Protein AF-A0A161X2F7-F1 (afdb_monomer)

Mean predicted aligned error: 8.7 Å

Radius of gyration: 19.94 Å; Cα contacts (8 Å, |Δi|>4): 435; chains: 1; bounding box: 48×39×55 Å

Sequence (238 aa):
MDTGSRLTWVIGDSLRREFNYSSHRSSTSGYIKCHSDTCKKIMKTFCNSNDKCMHYTSYADGNHGLQTCIAYDRFVFENDVLDKVIMDIYYKGRGRLFHEDNFYGIFGLSPPYPSFVHRLGDLGAKKFTYYINGKVTDTFHPYARLILGDADIQNGLTTPLHIDGAQYHLDMECIILGEQCLAIDRKIFAKKAHGGGTGVIIDTGSIFTYVAKEAYDGDYIIGYDLENLRLSMTLYKF

Organism: Daucus carota subsp. sativus (NCBI:txid79200)

pLDDT: mean 79.3, std 15.28, range [25.53, 96.19]

Solvent-accessible surface area (backbone atoms only — not comparable to full-atom values): 14315 Å² total; per-residue (Å²): 95,18,29,55,34,44,48,21,31,35,34,26,68,44,105,84,52,96,84,40,48,52,62,91,80,39,93,67,39,49,70,39,44,34,89,36,73,70,37,70,58,40,79,67,53,48,68,50,98,82,48,35,17,27,37,63,48,68,51,94,91,68,51,53,74,46,58,22,43,35,28,28,26,64,47,76,57,95,92,47,76,44,74,64,43,52,30,31,35,34,50,87,60,104,54,89,70,75,99,52,89,93,69,56,62,44,52,16,52,3,62,42,70,76,10,44,43,34,57,37,39,78,74,67,30,86,46,65,48,75,42,87,57,80,57,93,84,53,89,76,42,93,72,46,44,77,43,83,22,90,71,94,67,81,89,69,86,46,55,72,76,42,81,52,83,41,37,41,31,44,66,54,66,42,48,29,52,86,92,42,66,49,94,56,67,51,73,69,41,42,63,51,98,74,61,86,95,52,34,39,72,60,41,65,63,48,94,65,91,85,72,58,64,77,57,45,71,68,62,71,57,66,92,60,74,71,91,56,66,40,84,42,57,66,63,59,88,127

Foldseek 3Di:
DKLLDFFWEFAADDPPDPPGDHQVVAPQKDFDFCPDPLLVQDPQWDADPVRFIWHWDDDPVGQGDFIWTWMFGWDDDPPDIQGRQIHTHGYDDPTDDDPDDPDTTDQYNFCDPPYPQVSLVVVVANDKDWDDDDDPPPPPDPRTDIGTHDDPDPPDFAFDWDHDDRWTAAQFDAKDDPNDGFPQDSVQQDDDPDDPPHHHTDIPVDPDDDGDPSCVVPCRPPPDDCVRIDGDGDTDDD

InterPro domains:
  IPR021109 Aspartic peptidase domain superfamily [G3DSA:2.40.70.10] (1-146)
  IPR021109 Aspartic peptidase domain superfamily [G3DSA:2.40.70.10] (147-218)
  IPR021109 Aspartic peptidase domain superfamily [SSF50630] (1-217)
  IPR032861 Xylanase inhibitor, N-terminal [PF14543] (1-135)
  IPR033121 Peptidase family A1 domain [PS51767] (1-238)
  IPR034164 Pepsin-like domain [cd05471] (1-217)
  IPR051708 Plant Aspartic Proteinase A1 [PTHR47967] (1-217)

Structure (mmCIF, N/CA/C/O backbone):
data_AF-A0A161X2F7-F1
#
_entry.id   AF-A0A161X2F7-F1
#
loop_
_atom_site.group_PDB
_atom_site.id
_atom_site.type_symbol
_atom_site.label_atom_id
_atom_site.label_alt_id
_atom_site.label_comp_id
_atom_site.label_asym_id
_atom_site.label_entity_id
_atom_site.label_seq_id
_atom_site.pdbx_PDB_ins_code
_atom_site.Cartn_x
_atom_site.Cartn_y
_atom_site.Cartn_z
_atom_site.occupancy
_atom_site.B_iso_or_equiv
_atom_site.auth_seq_id
_atom_site.auth_comp_id
_atom_site.auth_asym_id
_atom_site.auth_atom_id
_atom_site.pdbx_PDB_model_num
ATOM 1 N N . MET A 1 1 ? 6.997 -1.332 6.256 1.00 87.81 1 MET A N 1
ATOM 2 C CA . MET A 1 1 ? 5.790 -1.821 5.553 1.00 87.81 1 MET A CA 1
ATOM 3 C C . MET A 1 1 ? 4.700 -0.801 5.791 1.00 87.81 1 MET A C 1
ATOM 5 O O . MET A 1 1 ? 4.590 -0.345 6.919 1.00 87.81 1 MET A O 1
ATOM 9 N N . ASP A 1 2 ? 3.939 -0.427 4.773 1.00 90.06 2 ASP A N 1
ATOM 10 C CA . ASP A 1 2 ? 2.994 0.687 4.866 1.00 90.06 2 ASP A CA 1
ATOM 11 C C . ASP A 1 2 ? 1.724 0.383 4.060 1.00 90.06 2 ASP A C 1
ATOM 13 O O . ASP A 1 2 ? 1.758 0.346 2.829 1.00 90.06 2 ASP A O 1
ATOM 17 N N . THR A 1 3 ? 0.606 0.134 4.744 1.00 92.44 3 THR A N 1
ATOM 18 C CA . THR A 1 3 ? -0.699 -0.100 4.106 1.00 92.44 3 THR A CA 1
ATOM 19 C C . THR A 1 3 ? -1.376 1.185 3.619 1.00 92.44 3 THR A C 1
ATOM 21 O O . THR A 1 3 ? -2.297 1.093 2.806 1.00 92.44 3 THR A O 1
ATOM 24 N N . GLY A 1 4 ? -0.913 2.364 4.047 1.00 89.31 4 GLY A N 1
ATOM 25 C CA . GLY A 1 4 ? -1.343 3.676 3.561 1.00 89.31 4 GLY A CA 1
ATOM 26 C C . GLY A 1 4 ? -0.592 4.168 2.315 1.00 89.31 4 GLY A C 1
ATOM 27 O O . GLY A 1 4 ? -1.091 5.040 1.596 1.00 89.31 4 GLY A O 1
ATOM 28 N N . SER A 1 5 ? 0.576 3.599 2.000 1.00 88.00 5 SER A N 1
ATOM 29 C CA . SER A 1 5 ? 1.369 3.991 0.828 1.00 88.00 5 SER A CA 1
ATOM 30 C C . SER A 1 5 ? 0.993 3.232 -0.444 1.00 88.00 5 SER A C 1
ATOM 32 O O . SER A 1 5 ? 1.007 1.998 -0.503 1.00 88.00 5 SER A O 1
ATOM 34 N N . ARG A 1 6 ? 0.685 3.997 -1.504 1.00 86.81 6 ARG A N 1
ATOM 35 C CA . ARG A 1 6 ? 0.249 3.482 -2.814 1.00 86.81 6 ARG A CA 1
ATOM 36 C C . ARG A 1 6 ? 1.302 2.611 -3.494 1.00 86.81 6 ARG A C 1
ATOM 38 O O . ARG A 1 6 ? 0.984 1.539 -4.001 1.00 86.81 6 ARG A O 1
ATOM 45 N N . LEU A 1 7 ? 2.531 3.113 -3.558 1.00 88.19 7 LEU A N 1
ATOM 46 C CA . LEU A 1 7 ? 3.630 2.481 -4.273 1.00 88.19 7 LEU A CA 1
ATOM 47 C C . LEU A 1 7 ? 4.709 2.062 -3.288 1.00 88.19 7 LEU A C 1
ATOM 49 O O . LEU A 1 7 ? 5.138 2.848 -2.444 1.00 88.19 7 LEU A O 1
ATOM 53 N N . THR A 1 8 ? 5.200 0.838 -3.466 1.00 91.50 8 THR 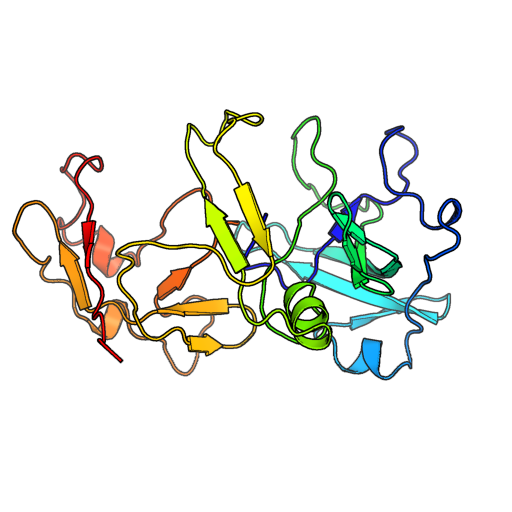A N 1
ATOM 54 C CA . THR A 1 8 ? 6.510 0.463 -2.942 1.00 91.50 8 THR A CA 1
ATOM 55 C C . THR A 1 8 ? 7.552 1.376 -3.562 1.00 91.50 8 THR A C 1
ATOM 57 O O . THR A 1 8 ? 7.534 1.606 -4.773 1.00 91.50 8 THR A O 1
ATOM 60 N N . TRP A 1 9 ? 8.465 1.886 -2.748 1.00 89.69 9 TRP A N 1
ATOM 61 C CA . TRP A 1 9 ? 9.557 2.710 -3.228 1.00 89.69 9 TRP A CA 1
ATOM 62 C C . TRP A 1 9 ? 10.864 2.359 -2.546 1.00 89.69 9 TRP A C 1
ATOM 64 O O . TRP A 1 9 ? 10.893 1.969 -1.382 1.00 89.69 9 TRP A O 1
ATOM 74 N N . VAL A 1 10 ? 11.950 2.527 -3.289 1.00 88.88 10 VAL A N 1
ATOM 75 C CA . VAL A 1 10 ? 13.316 2.252 -2.846 1.00 88.88 10 VAL A CA 1
ATOM 76 C C . VAL A 1 10 ? 14.188 3.480 -3.053 1.00 88.88 10 VAL A C 1
ATOM 78 O O . VAL A 1 10 ? 13.969 4.276 -3.970 1.00 88.88 10 VAL A O 1
ATOM 81 N N . ILE A 1 11 ? 15.198 3.647 -2.206 1.00 84.50 11 ILE A N 1
ATOM 82 C CA . ILE A 1 11 ? 16.225 4.665 -2.400 1.00 84.50 11 ILE A CA 1
ATOM 83 C C . ILE A 1 11 ? 17.142 4.189 -3.529 1.00 84.50 11 ILE A C 1
ATOM 85 O O . ILE A 1 11 ? 17.864 3.199 -3.394 1.00 84.50 11 ILE A O 1
ATOM 89 N N . GLY A 1 12 ? 17.108 4.916 -4.643 1.00 82.06 12 GLY A N 1
ATOM 90 C CA . GLY A 1 12 ? 17.994 4.702 -5.779 1.00 82.06 12 GLY A CA 1
ATOM 91 C C . GLY A 1 12 ? 19.420 5.170 -5.500 1.00 82.06 12 GLY A C 1
ATOM 92 O O . GLY A 1 12 ? 19.665 5.902 -4.534 1.00 82.06 12 GLY A O 1
ATOM 93 N N . ASP A 1 13 ? 20.363 4.766 -6.354 1.00 70.75 13 ASP A N 1
ATOM 94 C CA . ASP A 1 13 ? 21.772 5.171 -6.285 1.00 70.75 13 ASP A CA 1
ATOM 95 C C . ASP A 1 13 ? 21.935 6.652 -5.905 1.00 70.75 13 ASP A C 1
ATOM 97 O O . ASP A 1 13 ? 21.630 7.578 -6.659 1.00 70.75 13 ASP A O 1
ATOM 101 N N . SER A 1 14 ? 22.439 6.861 -4.691 1.00 59.16 14 SER A N 1
ATOM 102 C CA . SER A 1 14 ? 23.005 8.122 -4.243 1.00 59.16 14 SER A CA 1
ATOM 103 C C . SER A 1 14 ? 24.458 7.823 -3.911 1.00 59.16 14 SER A C 1
ATOM 105 O O . SER A 1 14 ? 24.743 6.774 -3.337 1.00 59.16 14 SER A O 1
ATOM 107 N N . LEU A 1 15 ? 25.375 8.729 -4.255 1.00 51.34 15 LEU A N 1
ATOM 108 C CA . LEU A 1 15 ? 26.838 8.558 -4.177 1.00 51.34 15 LEU A CA 1
ATOM 109 C C . LEU A 1 15 ? 27.407 8.212 -2.775 1.00 51.34 15 LEU A C 1
ATOM 111 O O . LEU A 1 15 ? 28.614 8.277 -2.579 1.00 51.34 15 LEU A O 1
ATOM 115 N N . ARG A 1 16 ? 26.570 7.934 -1.767 1.00 52.25 16 ARG A N 1
ATOM 116 C CA . ARG A 1 16 ? 26.949 7.859 -0.351 1.00 52.25 16 ARG A CA 1
ATOM 117 C C . ARG A 1 16 ? 26.529 6.581 0.385 1.00 52.25 16 ARG A C 1
ATOM 119 O O . ARG A 1 16 ? 26.829 6.494 1.571 1.00 52.25 16 ARG A O 1
ATOM 126 N N . ARG A 1 17 ? 25.833 5.620 -0.240 1.00 60.62 17 ARG A N 1
ATOM 127 C CA . ARG A 1 17 ? 25.441 4.354 0.418 1.00 60.62 17 ARG A CA 1
ATOM 128 C C . ARG A 1 17 ? 25.559 3.173 -0.549 1.00 60.62 17 ARG A C 1
ATOM 130 O O . ARG A 1 17 ? 24.889 3.153 -1.574 1.00 60.62 17 ARG A O 1
ATOM 137 N N . GLU A 1 18 ? 26.404 2.205 -0.199 1.00 61.19 18 GLU A N 1
ATOM 138 C CA . GLU A 1 18 ? 26.730 1.011 -1.002 1.00 61.19 18 GLU A CA 1
ATOM 139 C C . GLU A 1 18 ? 25.528 0.071 -1.224 1.00 61.19 18 GLU A C 1
ATOM 141 O O . GLU A 1 18 ? 25.490 -0.665 -2.204 1.00 61.19 18 GLU A O 1
ATOM 146 N N . PHE A 1 19 ? 24.512 0.154 -0.360 1.00 70.75 19 PHE A N 1
ATOM 147 C CA . PHE A 1 19 ? 23.325 -0.710 -0.366 1.00 70.75 19 PHE A CA 1
ATOM 148 C C . PHE A 1 19 ? 22.090 -0.101 -1.054 1.00 70.75 19 PHE A C 1
ATOM 150 O O . PHE A 1 19 ? 20.991 -0.641 -0.941 1.00 70.75 19 PHE A O 1
ATOM 157 N N . ASN A 1 20 ? 22.228 1.035 -1.745 1.00 79.88 20 ASN A N 1
ATOM 158 C CA . ASN A 1 20 ? 21.109 1.608 -2.493 1.00 79.88 20 ASN A CA 1
ATOM 159 C C . ASN A 1 20 ? 20.747 0.748 -3.714 1.00 79.88 20 ASN A C 1
ATOM 161 O O . ASN A 1 20 ? 21.594 0.083 -4.311 1.00 79.88 20 ASN A O 1
ATOM 165 N N . TYR A 1 21 ? 19.476 0.796 -4.113 1.00 86.25 21 TYR A N 1
ATOM 166 C CA . TYR A 1 21 ? 19.008 0.064 -5.282 1.00 86.25 21 TYR A CA 1
ATOM 167 C C . TYR A 1 21 ? 19.529 0.705 -6.578 1.00 86.25 21 TYR A C 1
ATOM 169 O O . TYR A 1 21 ? 19.309 1.891 -6.848 1.00 86.25 21 TYR A O 1
ATOM 177 N N . SER A 1 22 ? 20.162 -0.109 -7.425 1.00 86.06 22 SER A N 1
ATOM 178 C CA . SER A 1 22 ? 20.665 0.308 -8.733 1.00 86.06 22 SER A CA 1
ATOM 179 C C . SER A 1 22 ? 19.913 -0.400 -9.855 1.00 86.06 22 SER A C 1
ATOM 181 O O . SER A 1 22 ? 20.219 -1.541 -10.199 1.00 86.06 22 SER A O 1
ATOM 183 N N . SER A 1 23 ? 18.965 0.301 -10.483 1.00 86.06 23 SER A N 1
ATOM 184 C CA . SER A 1 23 ? 18.260 -0.218 -11.673 1.00 86.06 23 SER A CA 1
ATOM 185 C C . SER A 1 23 ? 19.223 -0.686 -12.776 1.00 86.06 23 SER A C 1
ATOM 187 O O . SER A 1 23 ? 19.027 -1.731 -13.379 1.00 86.06 23 SER A O 1
ATOM 189 N N . HIS A 1 24 ? 20.340 0.010 -12.993 1.00 85.69 24 HIS A N 1
ATOM 190 C CA . HIS A 1 24 ? 21.313 -0.357 -14.028 1.00 85.69 24 HIS A CA 1
ATOM 191 C C . HIS A 1 24 ? 21.994 -1.712 -13.796 1.00 85.69 24 HIS A C 1
ATOM 193 O O . HIS A 1 24 ? 22.534 -2.285 -14.739 1.00 85.69 24 HIS A O 1
ATOM 199 N N . ARG A 1 25 ? 21.978 -2.222 -12.559 1.00 89.12 25 ARG A N 1
ATOM 200 C CA . ARG A 1 25 ? 22.534 -3.534 -12.205 1.00 89.12 25 ARG A CA 1
ATOM 201 C C . ARG A 1 25 ? 21.515 -4.669 -12.311 1.00 89.12 25 ARG A C 1
ATOM 203 O O . ARG A 1 25 ? 21.904 -5.825 -12.187 1.00 89.12 25 ARG A O 1
ATOM 210 N N . SER A 1 26 ? 20.242 -4.358 -12.546 1.00 92.06 26 SER A N 1
ATOM 211 C CA . SER A 1 26 ? 19.176 -5.345 -12.691 1.00 92.06 26 SER A CA 1
ATOM 212 C C . SER A 1 26 ? 18.774 -5.497 -14.156 1.00 92.06 26 SER A C 1
ATOM 214 O O . SER A 1 26 ? 18.296 -4.554 -14.789 1.00 92.06 26 SER A O 1
ATOM 216 N N . SER A 1 27 ? 18.939 -6.711 -14.688 1.00 95.12 27 SER A N 1
ATOM 217 C CA . SER A 1 27 ? 18.573 -7.066 -16.066 1.00 95.12 27 SER A CA 1
ATOM 218 C C . SER A 1 27 ? 17.062 -7.170 -16.289 1.00 95.12 27 SER A C 1
ATOM 220 O O . SER A 1 27 ? 16.614 -7.226 -17.433 1.00 95.12 27 SER A O 1
ATOM 222 N N . THR A 1 28 ? 16.278 -7.195 -15.212 1.00 96.19 28 THR A N 1
ATOM 223 C CA . THR A 1 28 ? 14.811 -7.254 -15.234 1.00 96.19 28 THR A CA 1
ATOM 224 C C . THR A 1 28 ? 14.164 -5.903 -14.977 1.00 96.19 28 THR A C 1
ATOM 226 O O . THR A 1 28 ? 12.941 -5.777 -15.097 1.00 96.19 28 THR A O 1
ATOM 229 N N . SER A 1 29 ? 14.974 -4.890 -14.662 1.00 95.56 29 SER A N 1
ATOM 230 C CA . SER A 1 29 ? 14.468 -3.563 -14.371 1.00 95.56 29 SER A CA 1
ATOM 231 C C . SER A 1 29 ? 14.215 -2.743 -15.631 1.00 95.56 29 SER A C 1
ATOM 233 O O . SER A 1 29 ? 14.855 -2.904 -16.673 1.00 95.56 29 SER A O 1
ATOM 235 N N . GLY A 1 30 ? 13.293 -1.794 -15.518 1.00 94.00 30 GLY A N 1
ATOM 236 C CA . GLY A 1 30 ? 13.077 -0.782 -16.538 1.00 94.00 30 GLY A CA 1
ATOM 237 C C . GLY A 1 30 ? 12.307 0.413 -16.002 1.00 94.00 30 GLY A C 1
ATOM 238 O O . GLY A 1 30 ? 11.606 0.332 -14.998 1.00 94.00 30 GLY A O 1
ATOM 239 N N . TYR A 1 31 ? 12.426 1.548 -16.686 1.00 94.88 31 TYR A N 1
ATOM 240 C CA . TYR A 1 31 ? 11.640 2.738 -16.363 1.00 94.88 31 TYR A CA 1
ATOM 241 C C . TYR A 1 31 ? 10.303 2.717 -17.099 1.00 94.88 31 TYR A C 1
ATOM 243 O O . TYR A 1 31 ? 10.224 2.304 -18.261 1.00 94.88 31 TYR A O 1
ATOM 251 N N . ILE A 1 32 ? 9.256 3.215 -16.443 1.00 95.81 32 ILE A N 1
ATOM 252 C CA . ILE A 1 32 ? 7.970 3.450 -17.095 1.00 95.81 32 ILE A CA 1
ATOM 253 C C . ILE A 1 32 ? 8.086 4.707 -17.963 1.00 95.81 32 ILE A C 1
ATOM 255 O O . ILE A 1 32 ? 8.479 5.773 -17.487 1.00 95.81 32 ILE A O 1
ATOM 259 N N . LYS A 1 33 ? 7.735 4.583 -19.249 1.00 95.94 33 LYS A N 1
ATOM 260 C CA . LYS A 1 33 ? 7.706 5.718 -20.184 1.00 95.94 33 LYS A CA 1
ATOM 261 C C . LYS A 1 33 ? 6.579 6.678 -19.832 1.00 95.94 33 LYS A C 1
ATOM 263 O O . LYS A 1 33 ? 5.490 6.226 -19.463 1.00 95.94 33 LYS A O 1
ATOM 268 N N . CYS A 1 34 ? 6.802 7.975 -20.002 1.00 94.69 34 CYS A N 1
ATOM 269 C CA . CYS A 1 34 ? 5.857 8.977 -19.524 1.00 94.69 34 CYS A CA 1
ATOM 270 C C . CYS A 1 34 ? 4.474 8.879 -20.187 1.00 94.69 34 CYS A C 1
ATOM 272 O O . CYS A 1 34 ? 3.445 9.003 -19.535 1.00 94.69 34 CYS A O 1
ATOM 274 N N . HIS A 1 35 ? 4.427 8.570 -21.480 1.00 93.50 35 HIS A N 1
ATOM 275 C CA . HIS A 1 35 ? 3.166 8.513 -22.226 1.00 93.50 35 HIS A CA 1
ATOM 276 C C . HIS A 1 35 ? 2.516 7.121 -22.248 1.00 93.50 35 HIS A C 1
ATOM 278 O O . HIS A 1 35 ? 1.528 6.907 -22.955 1.00 93.50 35 HIS A O 1
ATOM 284 N N . SER A 1 36 ? 3.059 6.173 -21.479 1.00 95.31 36 SER A N 1
ATOM 285 C CA . SER A 1 36 ? 2.497 4.828 -21.353 1.00 95.31 36 SER A CA 1
ATOM 286 C C . SER A 1 36 ? 1.162 4.833 -20.606 1.00 95.31 36 SER A C 1
ATOM 288 O O . SER A 1 36 ? 0.910 5.680 -19.747 1.00 95.31 36 SER A O 1
ATOM 290 N N . ASP A 1 37 ? 0.320 3.838 -20.882 1.00 93.50 37 ASP A N 1
ATOM 291 C CA . ASP A 1 37 ? -0.960 3.682 -20.183 1.00 93.50 37 ASP A CA 1
ATOM 292 C C . ASP A 1 37 ? -0.776 3.424 -18.686 1.00 93.50 37 ASP A C 1
ATOM 294 O O . ASP A 1 37 ? -1.596 3.858 -17.880 1.00 93.50 37 ASP A O 1
ATOM 298 N N . THR A 1 38 ? 0.327 2.778 -18.298 1.00 92.12 38 THR A N 1
ATOM 299 C CA . THR A 1 38 ? 0.706 2.608 -16.893 1.00 92.12 38 THR A CA 1
ATOM 300 C C . THR A 1 38 ? 0.909 3.956 -16.205 1.00 92.12 38 THR A C 1
ATOM 302 O O . THR A 1 38 ? 0.344 4.174 -15.138 1.00 92.12 38 THR A O 1
ATOM 305 N N . CYS A 1 39 ? 1.663 4.874 -16.823 1.00 93.75 39 CYS A N 1
ATOM 306 C CA . CYS A 1 39 ? 1.921 6.198 -16.253 1.00 93.75 39 CYS A CA 1
ATOM 307 C C . CYS A 1 39 ? 0.624 6.999 -16.081 1.00 93.75 39 CYS A C 1
ATOM 309 O O . CYS A 1 39 ? 0.364 7.525 -15.006 1.00 93.75 39 CYS A O 1
ATOM 311 N N . LYS A 1 40 ? -0.246 7.001 -17.101 1.00 92.19 40 LYS A N 1
ATOM 312 C CA . LYS A 1 40 ? -1.531 7.729 -17.082 1.00 92.19 40 LYS A CA 1
ATOM 313 C C . LYS A 1 40 ? -2.498 7.258 -15.991 1.00 92.19 40 LYS A C 1
ATOM 315 O O . LYS A 1 40 ? -3.383 8.011 -15.596 1.00 92.19 40 LYS A O 1
ATOM 320 N N . LYS A 1 41 ? -2.373 6.006 -15.543 1.00 90.12 41 LYS A N 1
ATOM 321 C CA . LYS A 1 41 ? -3.222 5.420 -14.495 1.00 90.12 41 LYS A CA 1
ATOM 322 C C . LYS A 1 41 ? -2.733 5.731 -13.078 1.00 90.12 41 LYS A C 1
ATOM 324 O O . LYS A 1 41 ? -3.475 5.507 -12.123 1.00 90.12 41 LYS A O 1
ATOM 329 N N . ILE A 1 42 ? -1.506 6.225 -12.922 1.00 87.62 42 ILE A N 1
ATOM 330 C CA . ILE A 1 42 ? -0.976 6.656 -11.628 1.00 87.62 42 ILE A CA 1
ATOM 331 C C . ILE A 1 42 ? -1.391 8.114 -11.412 1.00 87.62 42 ILE A C 1
ATOM 333 O O . ILE A 1 42 ? -1.278 8.958 -12.297 1.00 87.62 42 ILE A O 1
ATOM 337 N N . MET A 1 43 ? -1.910 8.426 -10.226 1.00 82.94 43 MET A N 1
ATOM 338 C CA . MET A 1 43 ? -2.278 9.801 -9.888 1.00 82.94 43 MET A CA 1
ATOM 339 C C . MET A 1 43 ? -1.026 10.652 -9.649 1.00 82.94 43 MET A C 1
ATOM 341 O O . MET A 1 43 ? -0.031 10.152 -9.141 1.00 82.94 43 MET A O 1
ATOM 345 N N . LYS A 1 44 ? -1.102 11.958 -9.935 1.00 85.88 44 LYS A N 1
ATOM 346 C CA . LYS A 1 44 ? -0.023 12.932 -9.660 1.00 85.88 44 LYS A CA 1
ATOM 347 C C . LYS A 1 44 ? 1.315 12.595 -10.343 1.00 85.88 44 LYS A C 1
ATOM 349 O O . LYS A 1 44 ? 2.383 12.828 -9.775 1.00 85.88 44 LYS A O 1
ATOM 354 N N . THR A 1 45 ? 1.262 12.070 -11.566 1.00 91.06 45 THR A N 1
ATOM 355 C CA . THR A 1 45 ? 2.454 11.845 -12.390 1.00 91.06 45 THR A CA 1
ATOM 356 C C . THR A 1 45 ? 2.824 13.042 -13.255 1.00 91.06 45 THR A C 1
ATOM 358 O O . THR A 1 45 ? 1.968 13.842 -13.631 1.00 91.06 45 THR A O 1
ATOM 361 N N . PHE A 1 46 ? 4.097 13.128 -13.632 1.00 91.38 46 PHE A N 1
ATOM 362 C CA . PHE A 1 46 ? 4.623 14.105 -14.588 1.00 91.38 46 PHE A CA 1
ATOM 363 C C . PHE A 1 46 ? 5.783 13.507 -15.399 1.00 91.38 46 PHE A C 1
ATOM 365 O O . PHE A 1 46 ? 6.319 12.461 -15.043 1.00 91.38 46 PHE A O 1
ATOM 372 N N . CYS A 1 47 ? 6.179 14.154 -16.497 1.00 92.44 47 CYS A N 1
ATOM 373 C CA . CYS A 1 47 ? 7.310 13.707 -17.314 1.00 92.44 47 CYS A CA 1
ATOM 374 C C . CYS A 1 47 ? 8.593 14.428 -16.918 1.00 92.44 47 CYS A C 1
ATOM 376 O O . CYS A 1 47 ? 8.586 15.644 -16.725 1.00 92.44 47 CYS A O 1
ATOM 378 N N . ASN A 1 48 ? 9.712 13.705 -16.890 1.00 90.06 48 ASN A N 1
ATOM 379 C CA . ASN A 1 48 ? 11.022 14.350 -16.959 1.00 90.06 48 ASN A CA 1
ATOM 380 C C . ASN A 1 48 ? 11.503 14.503 -18.415 1.00 90.06 48 ASN A C 1
ATOM 382 O O . ASN A 1 48 ? 10.885 13.999 -19.354 1.00 90.06 48 ASN A O 1
ATOM 386 N N . SER A 1 49 ? 12.642 15.173 -18.600 1.00 90.75 49 SER A N 1
ATOM 387 C CA . SER A 1 49 ? 13.257 15.418 -19.913 1.00 90.75 49 SER A CA 1
ATOM 388 C C . SER A 1 49 ? 13.711 14.157 -20.661 1.00 90.75 49 SER A C 1
ATOM 390 O O . SER A 1 49 ? 13.997 14.233 -21.850 1.00 90.75 49 SER A O 1
ATOM 392 N N . ASN A 1 50 ? 13.767 13.005 -19.990 1.00 91.38 50 ASN A N 1
ATOM 393 C CA . ASN A 1 50 ? 14.209 11.726 -20.548 1.00 91.38 50 ASN A CA 1
ATOM 394 C C . ASN A 1 50 ? 13.030 10.779 -20.856 1.00 91.38 50 ASN A C 1
ATOM 396 O O . ASN A 1 50 ? 13.228 9.566 -20.894 1.00 91.38 50 ASN A O 1
ATOM 400 N N . ASP A 1 51 ? 11.807 11.308 -20.999 1.00 93.94 51 ASP A N 1
ATOM 401 C CA . ASP A 1 51 ? 10.561 10.540 -21.199 1.00 93.94 51 ASP A CA 1
ATOM 402 C C . ASP A 1 51 ? 10.293 9.494 -20.095 1.00 93.94 51 ASP A C 1
ATOM 404 O O . ASP A 1 51 ? 9.601 8.497 -20.306 1.00 93.94 51 ASP A O 1
ATOM 408 N N . LYS A 1 52 ? 10.814 9.707 -18.878 1.00 94.06 52 LYS A N 1
ATOM 409 C CA . LYS A 1 52 ? 10.485 8.861 -17.722 1.00 94.06 52 LYS A CA 1
ATOM 410 C C . LYS A 1 52 ? 9.259 9.411 -17.004 1.00 94.06 52 LYS A C 1
ATOM 412 O O . LYS A 1 52 ? 9.139 10.621 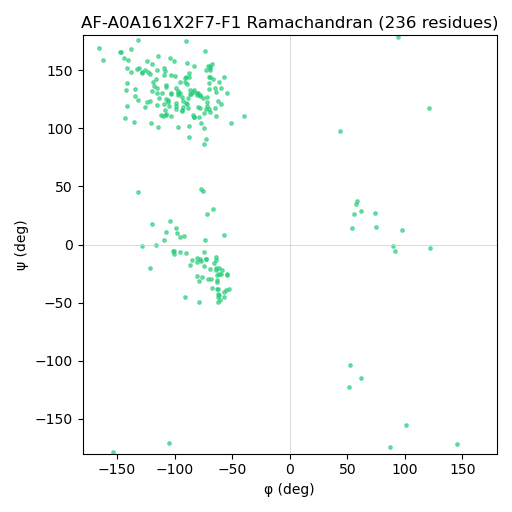-16.799 1.00 94.06 52 LYS A O 1
ATOM 417 N N . CYS A 1 53 ? 8.382 8.501 -16.599 1.00 94.44 53 CYS A N 1
ATOM 418 C CA . CYS A 1 53 ? 7.256 8.797 -15.731 1.00 94.44 53 CYS A CA 1
ATOM 419 C C . CYS A 1 53 ? 7.764 9.078 -14.313 1.00 94.44 53 CYS A C 1
ATOM 421 O O . CYS A 1 53 ? 8.455 8.251 -13.717 1.00 94.44 53 CYS A O 1
ATOM 423 N N . MET A 1 54 ? 7.436 10.249 -13.789 1.00 91.69 54 MET A N 1
ATOM 424 C CA . MET A 1 54 ? 7.770 10.679 -12.439 1.00 91.69 54 MET A CA 1
ATOM 425 C C . MET A 1 54 ? 6.510 10.721 -11.587 1.00 91.69 54 MET A C 1
ATOM 427 O O . MET A 1 54 ? 5.426 10.979 -12.111 1.00 91.69 54 MET A O 1
ATOM 431 N N . HIS A 1 55 ? 6.656 10.531 -10.282 1.00 88.19 55 HIS A N 1
ATOM 432 C CA . HIS A 1 55 ? 5.561 10.577 -9.321 1.00 88.19 55 HIS A CA 1
ATOM 433 C C . HIS A 1 55 ? 5.896 11.514 -8.158 1.00 88.19 55 HIS A C 1
ATOM 435 O O . HIS A 1 55 ? 7.062 11.711 -7.808 1.00 88.19 55 HIS A O 1
ATOM 441 N N . TYR A 1 56 ? 4.859 12.152 -7.610 1.00 83.69 56 TYR A N 1
ATOM 442 C CA . TYR A 1 56 ? 4.957 13.022 -6.446 1.00 83.69 56 TYR A CA 1
ATOM 443 C C . TYR A 1 56 ? 4.242 12.397 -5.249 1.00 83.69 56 TYR A C 1
ATOM 445 O O . TYR A 1 56 ? 3.009 12.356 -5.205 1.00 83.69 56 TYR A O 1
ATOM 453 N N . THR A 1 57 ? 5.018 11.992 -4.244 1.00 77.00 57 THR A N 1
ATOM 454 C CA . THR A 1 57 ? 4.492 11.420 -2.998 1.00 77.00 57 THR A CA 1
ATOM 455 C C . THR A 1 57 ? 4.528 12.437 -1.858 1.00 77.00 57 THR A C 1
ATOM 457 O O . THR A 1 57 ? 5.405 13.302 -1.765 1.00 77.00 57 THR A O 1
ATOM 460 N N . SER A 1 58 ? 3.528 12.360 -0.984 1.00 77.25 58 SER A N 1
ATOM 461 C CA . SER A 1 58 ? 3.431 13.136 0.251 1.00 77.25 58 SER A CA 1
ATOM 462 C C . SER A 1 58 ? 2.841 12.263 1.346 1.00 77.25 58 SER A C 1
ATOM 464 O O . SER A 1 58 ? 1.827 11.612 1.107 1.00 77.25 58 SER A O 1
ATOM 466 N N . TYR A 1 59 ? 3.466 12.285 2.516 1.00 78.44 59 TYR A N 1
ATOM 467 C CA . TYR A 1 59 ? 3.026 11.569 3.708 1.00 78.44 59 TYR A CA 1
ATOM 468 C C . TYR A 1 59 ? 2.291 12.505 4.674 1.00 78.44 59 TYR A C 1
ATOM 470 O O . TYR A 1 59 ? 2.429 13.732 4.608 1.00 78.44 59 TYR A O 1
ATOM 478 N N . ALA A 1 60 ? 1.461 11.913 5.536 1.00 75.81 60 ALA A N 1
ATOM 479 C CA . ALA A 1 60 ? 0.626 12.637 6.496 1.00 75.81 60 ALA A CA 1
ATOM 480 C C . ALA A 1 60 ? 1.437 13.306 7.621 1.00 75.81 60 ALA A C 1
ATOM 482 O O . ALA A 1 60 ? 0.979 14.280 8.209 1.00 75.81 60 ALA A O 1
ATOM 483 N N . ASP A 1 61 ? 2.658 12.832 7.871 1.00 69.19 61 ASP A N 1
ATOM 484 C CA . ASP A 1 61 ? 3.618 13.372 8.843 1.00 69.19 61 ASP A CA 1
ATOM 485 C C . ASP A 1 61 ? 4.282 14.695 8.403 1.00 69.19 61 ASP A C 1
ATOM 487 O O . ASP A 1 61 ? 5.160 15.218 9.088 1.00 69.19 61 ASP A O 1
ATOM 491 N N . GLY A 1 62 ? 3.880 15.248 7.254 1.00 65.94 62 GLY A N 1
ATOM 492 C CA . GLY A 1 62 ? 4.455 16.471 6.698 1.00 65.94 62 GLY A CA 1
ATOM 493 C C . GLY A 1 62 ? 5.652 16.233 5.775 1.00 65.94 62 GLY A C 1
ATOM 494 O O . GLY A 1 62 ? 6.173 17.191 5.195 1.00 65.94 62 GLY A O 1
ATOM 495 N N . ASN A 1 63 ? 6.078 14.979 5.575 1.00 67.06 63 ASN A N 1
ATOM 496 C CA . ASN A 1 63 ? 7.085 14.645 4.573 1.00 67.06 63 ASN A CA 1
ATOM 497 C C . ASN A 1 63 ? 6.476 14.758 3.171 1.00 67.06 63 ASN A C 1
ATOM 499 O O . ASN A 1 63 ? 5.893 13.828 2.607 1.00 67.06 63 ASN A O 1
ATOM 503 N N . HIS A 1 64 ? 6.601 15.952 2.604 1.00 64.31 64 HIS A N 1
ATOM 504 C CA . HIS A 1 64 ? 6.131 16.299 1.270 1.00 64.31 64 HIS A CA 1
ATOM 505 C C . HIS A 1 64 ? 7.299 16.378 0.287 1.00 64.31 64 HIS A C 1
ATOM 507 O O . HIS A 1 64 ? 8.451 16.583 0.672 1.00 64.31 64 HIS A O 1
ATOM 513 N N . GLY A 1 65 ? 7.006 16.289 -1.010 1.00 61.59 65 GLY A N 1
ATOM 514 C CA . GLY A 1 65 ? 7.990 16.685 -2.018 1.00 61.59 65 GLY A CA 1
ATOM 515 C C . GLY A 1 65 ? 8.807 15.561 -2.631 1.00 61.59 65 GLY A C 1
ATOM 516 O O . GLY A 1 65 ? 9.804 15.849 -3.293 1.00 61.59 65 GLY A O 1
ATOM 517 N N . LEU A 1 66 ? 8.435 14.298 -2.420 1.00 71.44 66 LEU A N 1
ATOM 518 C CA . LEU A 1 66 ? 9.219 13.182 -2.934 1.00 71.44 66 LEU A CA 1
ATOM 519 C C . LEU A 1 66 ? 8.959 13.010 -4.416 1.00 71.44 66 LEU A C 1
ATOM 521 O O . LEU A 1 66 ? 7.913 12.508 -4.816 1.00 71.44 66 LEU A O 1
ATOM 525 N N . GLN A 1 67 ? 9.930 13.444 -5.209 1.00 79.50 67 GLN A N 1
ATOM 526 C CA . GLN A 1 67 ? 9.968 13.171 -6.633 1.00 79.50 67 GLN A CA 1
ATOM 527 C C . GLN A 1 67 ? 10.686 11.846 -6.861 1.00 79.50 67 GLN A C 1
ATOM 529 O O . GLN A 1 67 ? 11.864 11.692 -6.533 1.00 79.50 67 GLN A O 1
ATOM 534 N N . THR A 1 68 ? 9.964 10.891 -7.423 1.00 85.50 68 THR A N 1
ATOM 535 C CA . THR A 1 68 ? 10.438 9.533 -7.695 1.00 85.50 68 THR A CA 1
ATOM 536 C C . THR A 1 68 ? 10.330 9.251 -9.189 1.00 85.50 68 THR A C 1
ATOM 538 O O . THR A 1 68 ? 9.449 9.783 -9.865 1.00 85.50 68 THR A O 1
ATOM 541 N N . CYS A 1 69 ? 11.248 8.452 -9.739 1.00 90.88 69 CYS A N 1
ATOM 542 C CA . CYS A 1 69 ? 11.045 7.876 -11.070 1.00 90.88 69 CYS A CA 1
ATOM 543 C C . CYS A 1 69 ? 10.245 6.589 -10.910 1.00 90.88 69 CYS A C 1
ATOM 545 O O . CYS A 1 69 ? 10.669 5.714 -10.156 1.00 90.88 69 CYS A O 1
ATOM 547 N N . ILE A 1 70 ? 9.170 6.424 -11.669 1.00 93.31 70 ILE A N 1
ATOM 548 C CA . ILE A 1 70 ? 8.432 5.166 -11.683 1.00 93.31 70 ILE A CA 1
ATOM 549 C C . ILE A 1 70 ? 9.200 4.161 -12.544 1.00 93.31 70 ILE A C 1
ATOM 551 O O . ILE A 1 70 ? 9.556 4.416 -13.703 1.00 93.31 70 ILE A O 1
ATOM 555 N N . ALA A 1 71 ? 9.434 2.993 -11.971 1.00 93.88 71 ALA A N 1
ATOM 556 C CA . ALA A 1 71 ? 10.117 1.876 -12.588 1.00 93.88 71 ALA A CA 1
ATOM 557 C C . ALA A 1 71 ? 9.328 0.584 -12.378 1.00 93.88 71 ALA A C 1
ATOM 559 O O . ALA A 1 71 ? 8.299 0.544 -11.703 1.00 93.88 71 ALA A O 1
ATOM 560 N N . TYR A 1 72 ? 9.819 -0.486 -12.979 1.00 95.00 72 TYR A N 1
ATOM 561 C CA . TYR A 1 72 ? 9.448 -1.838 -12.623 1.00 95.00 72 TYR A CA 1
ATOM 562 C C . TYR A 1 72 ? 10.700 -2.682 -12.451 1.00 95.00 72 TYR A C 1
ATOM 564 O O . TYR A 1 72 ? 11.721 -2.410 -13.085 1.00 95.00 72 TYR A O 1
ATOM 572 N N . ASP A 1 73 ? 10.607 -3.705 -11.614 1.00 95.50 73 ASP A N 1
ATOM 573 C CA . ASP A 1 73 ? 11.611 -4.760 -11.530 1.00 95.50 73 ASP A CA 1
ATOM 574 C C . ASP A 1 73 ? 10.981 -6.068 -11.025 1.00 95.50 73 ASP A C 1
ATOM 576 O O . ASP A 1 73 ? 9.767 -6.159 -10.811 1.00 95.50 73 ASP A O 1
ATOM 580 N N . ARG A 1 74 ? 11.806 -7.099 -10.874 1.00 94.25 74 ARG A N 1
ATOM 581 C CA . ARG A 1 74 ? 11.487 -8.368 -10.242 1.00 94.25 74 ARG A CA 1
ATOM 582 C C . ARG A 1 74 ? 11.637 -8.269 -8.727 1.00 94.25 74 ARG A C 1
ATOM 584 O O . ARG A 1 74 ? 12.666 -7.823 -8.229 1.00 94.25 74 ARG A O 1
ATOM 591 N N . PHE A 1 75 ? 10.638 -8.759 -8.003 1.00 92.31 75 PHE A N 1
ATOM 592 C CA . PHE A 1 75 ? 10.716 -9.000 -6.565 1.00 92.31 75 PHE A CA 1
ATOM 593 C C . PHE A 1 75 ? 10.790 -10.505 -6.328 1.00 92.31 75 PHE A C 1
ATOM 595 O O . PHE A 1 75 ? 10.070 -11.268 -6.972 1.00 92.31 75 PHE A O 1
ATOM 602 N N . VAL A 1 76 ? 11.664 -10.925 -5.418 1.00 89.94 76 VAL A N 1
ATOM 603 C CA . VAL A 1 76 ? 11.838 -12.330 -5.040 1.00 89.94 76 VAL A CA 1
ATOM 604 C C . VAL A 1 76 ? 11.565 -12.451 -3.546 1.00 89.94 76 VAL A C 1
ATOM 606 O O . VAL A 1 76 ? 12.197 -11.753 -2.752 1.00 89.94 76 VAL A O 1
ATOM 609 N N . PHE A 1 77 ? 10.620 -13.311 -3.176 1.00 84.4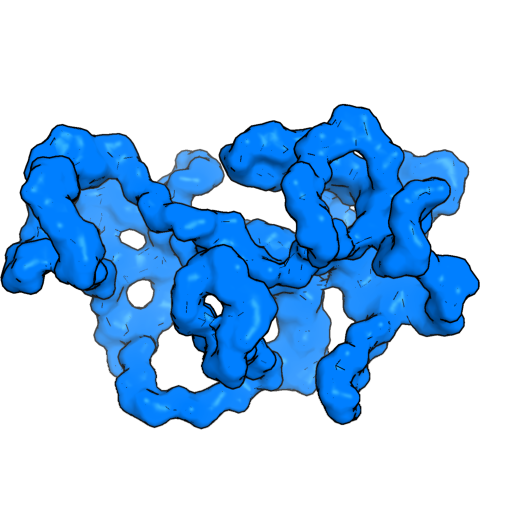4 77 PHE A N 1
ATOM 610 C CA . PHE A 1 77 ? 10.261 -13.612 -1.792 1.00 84.44 77 PHE A CA 1
ATOM 611 C C . PHE A 1 77 ? 10.485 -15.097 -1.561 1.00 84.44 77 PHE A C 1
ATOM 613 O O . PHE A 1 77 ? 9.700 -15.911 -2.030 1.00 84.44 77 PHE A O 1
ATOM 620 N N . GLU A 1 78 ? 11.561 -15.451 -0.862 1.00 83.62 78 GLU A N 1
ATOM 621 C CA . GLU A 1 78 ? 11.960 -16.851 -0.681 1.00 83.62 78 GLU A CA 1
ATOM 622 C C . GLU A 1 78 ? 12.062 -17.585 -2.035 1.00 83.62 78 GLU A C 1
ATOM 624 O O . GLU A 1 78 ? 13.019 -17.358 -2.775 1.00 83.62 78 GLU A O 1
ATOM 629 N N . ASN A 1 79 ? 11.077 -18.424 -2.372 1.00 81.69 79 ASN A N 1
ATOM 630 C CA . ASN A 1 79 ? 11.010 -19.174 -3.630 1.00 81.69 79 ASN A CA 1
ATOM 631 C C . ASN A 1 79 ? 10.067 -18.548 -4.674 1.00 81.69 79 ASN A C 1
ATOM 633 O O . ASN A 1 79 ? 10.047 -18.994 -5.822 1.00 81.69 79 ASN A O 1
ATOM 637 N N . ASP A 1 80 ? 9.299 -17.528 -4.298 1.00 82.56 80 ASP A N 1
ATOM 638 C CA . ASP A 1 80 ? 8.319 -16.879 -5.158 1.00 82.56 80 ASP A CA 1
ATOM 639 C C . ASP A 1 80 ? 8.928 -15.701 -5.915 1.00 82.56 80 ASP A C 1
ATOM 641 O O . ASP A 1 80 ? 9.700 -14.900 -5.380 1.00 82.56 80 ASP A O 1
ATOM 645 N N . VAL A 1 81 ? 8.542 -15.569 -7.183 1.00 88.75 81 VAL A N 1
ATOM 646 C CA . VAL A 1 81 ? 9.041 -14.527 -8.081 1.00 88.75 81 VAL A CA 1
ATOM 647 C C . VAL A 1 81 ? 7.876 -13.723 -8.636 1.00 88.75 81 VAL A C 1
ATOM 649 O O . VAL A 1 81 ? 6.993 -14.257 -9.304 1.00 88.75 81 VAL A O 1
ATOM 652 N N . LEU A 1 82 ? 7.907 -12.411 -8.408 1.00 89.88 82 LEU A N 1
ATOM 653 C CA . LEU A 1 82 ? 6.968 -11.459 -8.984 1.00 89.88 82 LEU A CA 1
ATOM 654 C C . LEU A 1 82 ? 7.683 -10.584 -10.004 1.00 89.88 82 LEU A C 1
ATOM 656 O O . LEU A 1 82 ? 8.485 -9.718 -9.654 1.00 89.88 82 LEU A O 1
ATOM 660 N N . ASP A 1 83 ? 7.353 -10.779 -11.277 1.00 91.06 83 ASP A N 1
ATOM 661 C CA . ASP A 1 83 ? 7.924 -9.999 -12.368 1.00 91.06 83 ASP A CA 1
ATOM 662 C C . ASP A 1 83 ? 7.151 -8.705 -12.654 1.00 91.06 83 ASP A C 1
ATOM 664 O O . ASP A 1 83 ? 5.917 -8.625 -12.586 1.00 91.06 83 ASP A O 1
ATOM 668 N N . LYS A 1 84 ? 7.902 -7.683 -13.079 1.00 91.31 84 LYS A N 1
ATOM 669 C CA . LYS A 1 84 ? 7.387 -6.363 -13.473 1.00 91.31 84 LYS A CA 1
ATOM 670 C C . LYS A 1 84 ? 6.584 -5.675 -12.364 1.00 91.31 84 LYS A C 1
ATOM 672 O O . LYS A 1 84 ? 5.598 -5.002 -12.668 1.00 91.31 84 LYS A O 1
ATOM 677 N N . VAL A 1 85 ? 6.959 -5.844 -11.100 1.00 93.19 85 VAL A N 1
ATOM 678 C CA . VAL A 1 85 ? 6.368 -5.088 -9.989 1.00 93.19 85 VAL A CA 1
ATOM 679 C C . VAL A 1 85 ? 6.672 -3.614 -10.204 1.00 93.19 85 VAL A C 1
ATOM 681 O O . VAL A 1 85 ? 7.832 -3.243 -10.354 1.00 93.19 85 VAL A O 1
ATOM 684 N N . ILE A 1 86 ? 5.631 -2.783 -10.247 1.00 93.94 86 ILE A N 1
ATOM 685 C CA . ILE A 1 86 ? 5.778 -1.335 -10.410 1.00 93.94 86 ILE A CA 1
ATOM 686 C C . ILE A 1 86 ? 6.150 -0.734 -9.058 1.00 93.94 86 ILE A C 1
ATOM 688 O O . ILE A 1 86 ? 5.500 -1.011 -8.051 1.00 93.94 86 ILE A O 1
ATOM 692 N N . MET A 1 87 ? 7.190 0.089 -9.057 1.00 93.50 87 MET A N 1
ATOM 693 C CA . MET A 1 87 ? 7.724 0.730 -7.866 1.00 93.50 87 MET A CA 1
ATOM 694 C C . MET A 1 87 ? 8.274 2.114 -8.191 1.00 93.50 87 MET A C 1
ATOM 696 O O . MET A 1 87 ? 8.537 2.453 -9.345 1.00 93.50 87 MET A O 1
ATOM 700 N N . ASP A 1 88 ? 8.509 2.886 -7.147 1.00 91.56 88 ASP A N 1
ATOM 701 C CA . ASP A 1 88 ? 9.135 4.195 -7.218 1.00 91.56 88 ASP A CA 1
ATOM 702 C C . ASP A 1 88 ? 10.625 4.100 -6.864 1.00 91.56 88 ASP A C 1
ATOM 704 O O . ASP A 1 88 ? 11.019 3.491 -5.870 1.00 91.56 88 ASP A O 1
ATOM 708 N N . ILE A 1 89 ? 11.476 4.746 -7.656 1.00 89.81 89 ILE A N 1
ATOM 709 C CA . ILE A 1 89 ? 12.887 4.942 -7.326 1.00 89.81 89 ILE A CA 1
ATOM 710 C C . ILE A 1 89 ? 13.061 6.380 -6.860 1.00 89.81 89 ILE A C 1
ATOM 712 O O . ILE A 1 89 ? 12.964 7.332 -7.643 1.00 89.81 89 ILE A O 1
ATOM 716 N N . TYR A 1 90 ? 13.328 6.534 -5.569 1.00 84.44 90 TYR A N 1
ATOM 717 C CA . TYR A 1 90 ? 13.638 7.814 -4.962 1.00 84.44 90 TYR A CA 1
ATOM 718 C C . TYR A 1 90 ? 15.116 8.143 -5.154 1.00 84.44 90 TYR A C 1
ATOM 720 O O . TYR A 1 90 ? 15.992 7.540 -4.533 1.00 84.44 90 TYR A O 1
ATOM 728 N N . TYR A 1 91 ? 15.399 9.133 -5.999 1.00 75.31 91 TYR A N 1
ATOM 729 C CA . TYR A 1 91 ? 16.728 9.725 -6.099 1.00 75.31 91 TYR A CA 1
ATOM 730 C C . TYR A 1 91 ? 16.800 10.893 -5.127 1.00 75.31 91 TYR A C 1
ATOM 732 O O . TYR A 1 91 ? 16.001 11.823 -5.204 1.00 75.31 91 TYR A O 1
ATOM 740 N N . LYS A 1 92 ? 17.747 10.835 -4.191 1.00 63.59 92 LYS A N 1
ATOM 741 C CA . LYS A 1 92 ? 17.903 11.823 -3.119 1.00 63.59 92 LYS A CA 1
ATOM 742 C C . LYS A 1 92 ? 17.940 13.265 -3.665 1.00 63.59 92 LYS A C 1
ATOM 744 O O . LYS A 1 92 ? 18.960 13.705 -4.190 1.00 63.59 92 LYS A O 1
ATOM 749 N N . GLY A 1 93 ? 16.833 13.995 -3.499 1.00 54.69 93 GLY A N 1
ATOM 750 C CA . GLY A 1 93 ? 16.703 15.448 -3.681 1.00 54.69 93 GLY A CA 1
ATOM 751 C C . GLY A 1 93 ? 16.636 16.185 -2.334 1.00 54.69 93 GLY A C 1
ATOM 752 O O . GLY A 1 93 ? 16.848 15.573 -1.291 1.00 54.69 93 GLY A O 1
ATOM 753 N N . ARG A 1 94 ? 16.337 17.498 -2.329 1.00 44.06 94 ARG A N 1
ATOM 754 C CA . ARG A 1 94 ? 16.246 18.378 -1.129 1.00 44.06 94 ARG A CA 1
ATOM 755 C C . ARG A 1 94 ? 15.078 18.041 -0.167 1.00 44.06 94 ARG A C 1
ATOM 757 O O . ARG A 1 94 ? 14.538 18.935 0.474 1.00 44.06 94 ARG A O 1
ATOM 764 N N . GLY A 1 95 ? 14.669 16.780 -0.073 1.00 49.16 95 GLY A N 1
ATOM 765 C CA . GLY A 1 95 ? 13.706 16.287 0.907 1.00 49.16 95 GLY A CA 1
ATOM 766 C C . GLY A 1 95 ? 14.437 15.680 2.100 1.00 49.16 95 GLY A C 1
ATOM 767 O O . GLY A 1 95 ? 15.326 14.842 1.929 1.00 49.16 95 GLY A O 1
ATOM 768 N N . ARG A 1 96 ? 14.083 16.110 3.314 1.00 49.00 96 ARG A N 1
ATOM 769 C CA . ARG A 1 96 ? 14.488 15.428 4.546 1.00 49.00 96 ARG A CA 1
ATOM 770 C C . ARG A 1 96 ? 13.640 14.169 4.649 1.00 49.00 96 ARG A C 1
ATOM 772 O O . ARG A 1 96 ? 12.487 14.259 5.030 1.00 49.00 96 ARG A O 1
ATOM 779 N N . LEU A 1 97 ? 14.189 13.024 4.278 1.00 55.03 97 LEU A N 1
ATOM 780 C CA . LEU A 1 97 ? 13.561 11.755 4.607 1.00 55.03 97 LEU A CA 1
ATOM 781 C C . LEU A 1 97 ? 14.448 10.963 5.546 1.00 55.03 97 LEU A C 1
ATOM 783 O O . LEU A 1 97 ? 15.636 10.808 5.263 1.00 55.03 97 LEU A O 1
ATOM 787 N N . PHE A 1 98 ? 13.802 10.494 6.614 1.00 56.12 98 PHE A N 1
ATOM 788 C CA . PHE A 1 98 ? 14.180 9.416 7.522 1.00 56.12 98 PHE A CA 1
ATOM 789 C C . PHE A 1 98 ? 15.661 9.431 7.941 1.00 56.12 98 PHE A C 1
ATOM 791 O O . PHE A 1 98 ? 16.552 8.941 7.247 1.00 56.12 98 PHE A O 1
ATOM 798 N N . HIS A 1 99 ? 15.919 10.000 9.123 1.00 50.75 99 HIS A N 1
ATOM 799 C CA . HIS A 1 99 ? 17.203 9.937 9.831 1.00 50.75 99 HIS A CA 1
ATOM 800 C C . HIS A 1 99 ? 17.425 8.562 10.480 1.00 50.75 99 HIS A C 1
ATOM 802 O O . HIS A 1 99 ? 17.817 8.475 11.637 1.00 50.75 99 HIS A O 1
ATOM 808 N N . GLU A 1 100 ? 17.162 7.488 9.741 1.00 57.47 100 GLU A N 1
ATOM 809 C CA . GLU A 1 100 ? 17.372 6.133 10.233 1.00 57.47 100 GLU A CA 1
ATOM 810 C C . GLU A 1 100 ? 18.494 5.461 9.443 1.00 57.47 100 GLU A C 1
ATOM 812 O O . GLU A 1 100 ? 18.515 5.420 8.202 1.00 57.47 100 GLU A O 1
ATOM 817 N N . ASP A 1 101 ? 19.478 4.963 10.187 1.00 59.50 101 ASP A N 1
ATOM 818 C CA . ASP A 1 101 ? 20.461 4.033 9.659 1.00 59.50 101 ASP A CA 1
ATOM 819 C C . ASP A 1 101 ? 19.726 2.735 9.281 1.00 59.50 101 ASP A C 1
ATOM 821 O O . ASP A 1 101 ? 18.874 2.258 10.023 1.00 59.50 101 ASP A O 1
ATOM 825 N N . ASN A 1 102 ? 20.026 2.179 8.101 1.00 68.25 102 ASN A N 1
ATOM 826 C CA . ASN A 1 102 ? 19.390 0.980 7.518 1.00 68.25 102 ASN A CA 1
ATOM 827 C C . ASN A 1 102 ? 17.971 1.129 6.937 1.00 68.25 102 ASN A C 1
ATOM 829 O O . ASN A 1 102 ? 17.337 0.126 6.611 1.00 68.25 102 ASN A O 1
ATOM 833 N N . PHE A 1 103 ? 17.489 2.350 6.708 1.00 76.88 103 PHE A N 1
ATOM 834 C CA . PHE A 1 103 ? 16.259 2.570 5.947 1.00 76.88 103 PHE A CA 1
ATOM 835 C C . PHE A 1 103 ? 16.540 2.705 4.437 1.00 76.88 103 PHE A C 1
ATOM 837 O O . PHE A 1 103 ? 17.275 3.604 4.014 1.00 76.88 103 PHE A O 1
ATOM 844 N N . TYR A 1 104 ? 15.937 1.829 3.622 1.00 81.62 104 TYR A N 1
ATOM 845 C CA . TYR A 1 104 ? 16.151 1.758 2.162 1.00 81.62 104 TYR A CA 1
ATOM 846 C C . TYR A 1 104 ? 14.908 2.063 1.325 1.00 81.62 104 TYR A C 1
ATOM 848 O O . TYR A 1 104 ? 14.986 2.063 0.097 1.00 81.62 104 TYR A O 1
ATOM 856 N N . GLY A 1 105 ? 13.777 2.350 1.965 1.00 85.19 105 GLY A N 1
ATOM 857 C CA . GLY A 1 105 ? 12.519 2.629 1.290 1.00 85.19 105 GLY A CA 1
ATOM 858 C C . GLY A 1 105 ? 11.309 2.119 2.058 1.00 85.19 105 GLY A C 1
ATOM 859 O O . GLY A 1 105 ? 11.424 1.657 3.192 1.00 85.19 105 GLY A O 1
ATOM 860 N N . ILE A 1 106 ? 10.143 2.187 1.421 1.00 88.31 106 ILE A N 1
ATOM 861 C CA . ILE A 1 106 ? 8.880 1.707 1.982 1.00 88.31 106 ILE A CA 1
ATOM 862 C C . ILE A 1 106 ? 8.314 0.623 1.086 1.00 88.31 106 ILE A C 1
ATOM 864 O O . ILE A 1 106 ? 8.187 0.785 -0.125 1.00 88.31 106 ILE A O 1
ATOM 868 N N . PHE A 1 107 ? 7.911 -0.473 1.716 1.00 91.88 107 PHE A N 1
ATOM 869 C CA . PHE A 1 107 ? 7.122 -1.515 1.083 1.00 91.88 107 PHE A CA 1
ATOM 870 C C . PHE A 1 107 ? 5.630 -1.184 1.207 1.00 91.88 107 PHE A C 1
ATOM 872 O O . PHE A 1 107 ? 5.068 -1.320 2.298 1.00 91.88 107 PHE A O 1
ATOM 879 N N . GLY A 1 108 ? 5.037 -0.689 0.118 1.00 92.75 108 GLY A N 1
ATOM 880 C CA . GLY A 1 108 ? 3.670 -0.172 0.061 1.00 92.75 108 GLY A CA 1
ATOM 881 C C . GLY A 1 108 ? 2.651 -1.274 -0.215 1.00 92.75 108 GLY A C 1
ATOM 882 O O . GLY A 1 108 ? 2.799 -2.050 -1.161 1.00 92.75 108 GLY A O 1
ATOM 883 N N . LEU A 1 109 ? 1.607 -1.336 0.608 1.00 93.50 109 LEU A N 1
ATOM 884 C CA . LEU A 1 109 ? 0.578 -2.379 0.598 1.00 93.50 109 LEU A CA 1
ATOM 885 C C . LEU A 1 109 ? -0.831 -1.839 0.337 1.00 93.50 109 LEU A C 1
ATOM 887 O O . LEU A 1 109 ? -1.820 -2.514 0.605 1.00 93.50 109 LEU A O 1
ATOM 891 N N . SER A 1 110 ? -0.950 -0.632 -0.195 1.00 90.94 110 SER A N 1
ATOM 892 C CA . SER A 1 110 ? -2.234 -0.049 -0.579 1.00 90.94 110 SER A CA 1
ATOM 893 C C . SER A 1 110 ? -2.866 -0.762 -1.797 1.00 90.94 110 SER A C 1
ATOM 895 O O . SER A 1 110 ? -2.147 -1.274 -2.665 1.00 90.94 110 SER A O 1
ATOM 897 N N . PRO A 1 111 ? -4.207 -0.798 -1.917 1.00 85.88 111 PRO A N 1
ATOM 898 C CA . PRO A 1 111 ? -4.894 -1.607 -2.930 1.00 85.88 111 PRO A CA 1
ATOM 899 C C . PRO A 1 111 ? -4.902 -1.100 -4.395 1.00 85.88 111 PRO A C 1
ATOM 901 O O . PRO A 1 111 ? -5.026 -1.942 -5.288 1.00 85.88 111 PRO A O 1
ATOM 904 N N . PRO A 1 112 ? -4.819 0.206 -4.733 1.00 84.38 112 PRO A N 1
ATOM 905 C CA . PRO A 1 112 ? -5.100 0.656 -6.100 1.00 84.38 112 PRO A CA 1
ATOM 906 C C . PRO A 1 112 ? -4.056 0.276 -7.139 1.00 84.38 112 PRO A C 1
ATOM 908 O O . PRO A 1 112 ? -2.862 0.258 -6.871 1.00 84.38 112 PRO A O 1
ATOM 911 N N . TYR A 1 113 ? -4.491 0.166 -8.394 1.00 84.50 113 TYR A N 1
ATOM 912 C CA . TYR A 1 113 ? -3.569 0.050 -9.521 1.00 84.50 113 TYR A CA 1
ATOM 913 C C . TYR A 1 113 ? -2.731 1.327 -9.744 1.00 84.50 113 TYR A C 1
ATOM 915 O O . TYR A 1 113 ? -3.280 2.432 -9.704 1.00 84.50 113 TYR A O 1
ATOM 923 N N . PRO A 1 114 ? -1.451 1.207 -10.127 1.00 85.88 114 PRO A N 1
ATOM 924 C CA . PRO A 1 114 ? -0.594 0.048 -9.936 1.00 85.88 114 PRO A CA 1
ATOM 925 C C . PRO A 1 114 ? -0.054 0.067 -8.503 1.00 85.88 114 PRO A C 1
ATOM 927 O O . PRO A 1 114 ? 0.496 1.073 -8.070 1.00 85.88 114 PRO A O 1
ATOM 930 N N . SER A 1 115 ? -0.188 -1.041 -7.785 1.00 88.50 115 SER A N 1
ATOM 931 C CA . SER A 1 115 ? 0.463 -1.261 -6.494 1.00 88.50 115 SER A CA 1
ATOM 932 C C . SER A 1 115 ? 1.005 -2.680 -6.439 1.00 88.50 115 SER A C 1
ATOM 934 O O . SER A 1 115 ? 0.671 -3.523 -7.280 1.00 88.50 115 SER A O 1
ATOM 936 N N . PHE A 1 116 ? 1.828 -2.958 -5.432 1.00 91.69 116 PHE A N 1
ATOM 937 C CA . PHE A 1 116 ? 2.282 -4.315 -5.157 1.00 91.69 116 PHE A CA 1
ATOM 938 C C . PHE A 1 116 ? 1.099 -5.272 -4.935 1.00 91.69 116 PHE A C 1
ATOM 940 O O . PHE A 1 116 ? 1.045 -6.335 -5.548 1.00 91.69 116 PHE A O 1
ATOM 947 N N . VAL A 1 117 ? 0.105 -4.854 -4.141 1.00 90.81 117 VAL A N 1
ATOM 948 C CA . VAL A 1 117 ? -1.102 -5.650 -3.855 1.00 90.81 117 VAL A CA 1
ATOM 949 C C . VAL A 1 117 ? -1.928 -5.903 -5.111 1.00 90.81 117 VAL A C 1
ATOM 951 O O . VAL A 1 117 ? -2.408 -7.015 -5.311 1.00 90.81 117 VAL A O 1
ATOM 954 N N . HIS A 1 118 ? -2.042 -4.924 -6.010 1.00 88.62 118 HIS A N 1
ATOM 955 C CA . HIS A 1 118 ? -2.696 -5.165 -7.293 1.00 88.62 118 HIS A CA 1
ATOM 956 C C . HIS A 1 118 ? -1.961 -6.235 -8.114 1.00 88.62 118 HIS A C 1
ATOM 958 O O . HIS A 1 118 ? -2.594 -7.131 -8.665 1.00 88.62 118 HIS A O 1
ATOM 964 N N . ARG A 1 119 ? -0.621 -6.176 -8.168 1.00 88.06 119 ARG A N 1
ATOM 965 C CA . ARG A 1 119 ? 0.183 -7.168 -8.902 1.00 88.06 119 ARG A CA 1
ATOM 966 C C . ARG A 1 119 ? 0.152 -8.555 -8.267 1.00 88.06 119 ARG A C 1
ATOM 968 O O . ARG A 1 119 ? 0.234 -9.533 -8.998 1.00 88.06 119 ARG A O 1
ATOM 975 N N . LEU A 1 120 ? -0.011 -8.650 -6.949 1.00 87.38 120 LEU A N 1
ATOM 976 C CA . LEU A 1 120 ? -0.326 -9.914 -6.280 1.00 87.38 120 LEU A CA 1
ATOM 977 C C . LEU A 1 120 ? -1.674 -10.481 -6.738 1.00 87.38 120 LEU A C 1
ATOM 979 O O . LEU A 1 120 ? -1.775 -11.675 -7.020 1.00 87.38 120 LEU A O 1
ATOM 983 N N . GLY A 1 121 ? -2.682 -9.616 -6.873 1.00 85.94 121 GLY A N 1
ATOM 984 C CA . GLY A 1 121 ? -4.002 -9.975 -7.390 1.00 85.94 121 GLY A CA 1
ATOM 985 C C . GLY A 1 121 ? -3.954 -10.590 -8.789 1.00 85.94 121 GLY A C 1
ATOM 986 O O . GLY A 1 121 ? -4.618 -11.600 -9.025 1.00 85.94 121 GLY A O 1
ATOM 987 N N . ASP A 1 122 ? -3.118 -10.050 -9.684 1.00 83.81 122 ASP A N 1
ATOM 988 C CA . ASP A 1 122 ? -2.899 -10.599 -11.035 1.00 83.81 122 ASP A CA 1
ATOM 989 C C . ASP A 1 122 ? -2.373 -12.048 -11.015 1.00 83.81 122 ASP A C 1
ATOM 991 O O . ASP A 1 122 ? -2.583 -12.797 -11.968 1.00 83.81 122 ASP A O 1
ATOM 995 N N . LEU A 1 123 ? -1.699 -12.450 -9.932 1.00 79.88 123 LEU A N 1
ATOM 996 C CA . LEU A 1 123 ? -1.161 -13.799 -9.720 1.00 79.88 123 LEU A CA 1
ATOM 997 C C . LEU A 1 123 ? -2.103 -14.698 -8.900 1.00 79.88 123 LEU A C 1
ATOM 999 O O . LEU A 1 123 ? -1.741 -15.815 -8.543 1.00 79.88 123 LEU A O 1
ATOM 1003 N N . GLY A 1 124 ? -3.316 -14.225 -8.601 1.00 82.19 124 GLY A N 1
ATOM 1004 C CA . GLY A 1 124 ? -4.342 -14.974 -7.874 1.00 82.19 124 GLY A CA 1
ATOM 1005 C C . GLY A 1 124 ? -4.329 -14.783 -6.355 1.00 82.19 124 GLY A C 1
ATOM 1006 O O . GLY A 1 124 ? -5.256 -15.249 -5.690 1.00 82.19 124 GLY A O 1
ATOM 1007 N N . ALA A 1 125 ? -3.353 -14.060 -5.795 1.00 85.31 125 ALA A N 1
ATOM 1008 C CA . ALA A 1 125 ? -3.317 -13.746 -4.370 1.00 85.31 125 ALA A CA 1
ATOM 1009 C C . ALA A 1 125 ? -4.285 -12.594 -4.055 1.00 85.31 125 ALA A C 1
ATOM 1011 O O . ALA A 1 125 ? -4.063 -11.443 -4.420 1.00 85.31 125 ALA A O 1
ATOM 1012 N N . LYS A 1 126 ? -5.384 -12.906 -3.361 1.00 83.12 126 LYS A N 1
ATOM 1013 C CA . LYS A 1 126 ? -6.456 -11.937 -3.049 1.00 83.12 126 LYS A CA 1
ATOM 1014 C C . LYS A 1 126 ? -6.329 -11.285 -1.675 1.00 83.12 126 LYS A C 1
ATOM 1016 O O . LYS A 1 126 ? -7.140 -10.431 -1.327 1.00 83.12 126 LYS A O 1
ATOM 1021 N N . LYS A 1 127 ? -5.373 -11.740 -0.869 1.00 88.25 127 LYS A N 1
ATOM 1022 C CA . LYS A 1 127 ? -5.209 -11.362 0.532 1.00 88.25 127 LYS A CA 1
ATOM 1023 C C . LYS A 1 127 ? -3.728 -11.292 0.870 1.00 88.25 127 LYS A C 1
ATOM 1025 O O . LYS A 1 127 ? -2.890 -11.867 0.178 1.00 88.25 127 LYS A O 1
ATOM 1030 N N . PHE A 1 128 ? -3.430 -10.598 1.950 1.00 91.00 128 PHE A N 1
ATOM 1031 C CA . PHE A 1 128 ? -2.165 -10.689 2.656 1.00 91.00 128 PHE A CA 1
ATOM 1032 C C . PHE A 1 128 ? -2.467 -10.628 4.151 1.00 91.00 128 PHE A C 1
ATOM 1034 O O . PHE A 1 128 ? -3.534 -10.173 4.564 1.00 91.00 128 PHE A O 1
ATOM 1041 N N . THR A 1 129 ? -1.551 -11.117 4.972 1.00 91.00 129 THR A N 1
ATOM 1042 C CA . THR A 1 129 ? -1.668 -11.103 6.433 1.00 91.00 129 THR A CA 1
ATOM 1043 C C . THR A 1 129 ? -0.350 -10.640 7.015 1.00 91.00 129 THR A C 1
ATOM 1045 O O . THR A 1 129 ? 0.702 -11.118 6.598 1.00 91.00 129 THR A O 1
ATOM 1048 N N . TYR A 1 130 ? -0.388 -9.727 7.979 1.00 89.12 130 TYR A N 1
ATOM 1049 C CA . TYR A 1 130 ? 0.799 -9.314 8.713 1.00 89.12 130 TYR A CA 1
ATOM 1050 C C . TYR A 1 130 ? 0.645 -9.639 10.197 1.00 89.12 130 TYR A C 1
ATOM 1052 O O . TYR A 1 130 ? -0.392 -9.394 10.808 1.00 89.12 130 TYR A O 1
ATOM 1060 N N . TYR A 1 131 ? 1.713 -10.173 10.773 1.00 85.38 131 TYR A N 1
ATOM 1061 C CA . TYR A 1 131 ? 1.896 -10.327 12.205 1.00 85.38 131 TYR A CA 1
ATOM 1062 C C . TYR A 1 131 ? 2.930 -9.295 12.626 1.00 85.38 131 TYR A C 1
ATOM 1064 O O . TYR A 1 131 ? 4.092 -9.386 12.230 1.00 85.38 131 TYR A O 1
ATOM 1072 N N . ILE A 1 132 ? 2.497 -8.301 13.394 1.00 79.12 132 ILE A N 1
ATOM 1073 C CA . ILE A 1 132 ? 3.380 -7.314 14.013 1.00 79.12 132 ILE A CA 1
ATOM 1074 C C . ILE A 1 132 ? 3.376 -7.642 15.501 1.00 79.12 132 ILE A C 1
ATOM 1076 O O . ILE A 1 132 ? 2.330 -7.609 16.143 1.00 79.12 132 ILE A O 1
ATOM 1080 N N . ASN A 1 133 ? 4.526 -8.040 16.029 1.00 69.56 133 ASN A N 1
ATOM 1081 C CA . ASN A 1 133 ? 4.699 -8.338 17.444 1.00 69.56 133 ASN A CA 1
ATOM 1082 C C . ASN A 1 133 ? 6.068 -7.822 17.888 1.00 69.56 133 ASN A C 1
ATOM 1084 O O . ASN A 1 133 ? 6.992 -7.760 17.078 1.00 69.56 133 ASN A O 1
ATOM 1088 N N . GLY A 1 134 ? 6.183 -7.475 19.165 1.00 65.50 134 GLY A N 1
ATOM 1089 C CA . GLY A 1 134 ? 7.374 -6.867 19.740 1.00 65.50 134 GLY A CA 1
ATOM 1090 C C . GLY A 1 134 ? 7.316 -5.340 19.773 1.00 65.50 134 GLY A C 1
ATOM 1091 O O . GLY A 1 134 ? 6.342 -4.705 19.367 1.00 65.50 134 GLY A O 1
ATOM 1092 N N . LYS A 1 135 ? 8.376 -4.738 20.316 1.00 63.59 135 LYS A N 1
ATOM 1093 C CA . LYS A 1 135 ? 8.539 -3.279 20.321 1.00 63.59 135 LYS A CA 1
ATOM 1094 C C . LYS A 1 135 ? 8.808 -2.813 18.892 1.00 63.59 135 LYS A C 1
ATOM 1096 O O . LYS A 1 135 ? 9.563 -3.463 18.184 1.00 63.59 135 LYS A O 1
ATOM 1101 N N . VAL A 1 136 ? 8.296 -1.643 18.507 1.00 60.59 136 VAL A N 1
ATOM 1102 C CA . VAL A 1 136 ? 8.564 -1.026 17.187 1.00 60.59 136 VAL A CA 1
ATOM 1103 C C . VAL A 1 136 ? 10.073 -0.872 16.913 1.00 60.59 136 VAL A C 1
ATOM 1105 O O . VAL A 1 136 ? 10.503 -0.872 15.767 1.00 60.59 136 VAL A O 1
ATOM 1108 N N . THR A 1 137 ? 10.890 -0.796 17.968 1.00 63.00 137 THR A N 1
ATOM 1109 C CA . THR A 1 137 ? 12.356 -0.716 17.892 1.00 63.00 137 THR A CA 1
ATOM 1110 C C . THR A 1 137 ? 13.057 -2.060 17.664 1.00 63.00 137 THR A C 1
ATOM 1112 O O . THR A 1 137 ? 14.263 -2.070 17.436 1.00 63.00 137 THR A O 1
ATOM 1115 N N . ASP A 1 138 ? 12.356 -3.189 17.793 1.00 67.31 138 ASP A N 1
ATOM 1116 C CA . ASP A 1 138 ? 12.911 -4.524 17.562 1.00 67.31 138 ASP A CA 1
ATOM 1117 C C . ASP A 1 138 ? 12.779 -4.894 16.080 1.00 67.31 138 ASP A C 1
ATOM 1119 O O . ASP A 1 138 ? 11.759 -5.405 15.615 1.00 67.31 138 ASP A O 1
ATOM 1123 N N . THR A 1 139 ? 13.831 -4.599 15.321 1.00 61.75 139 THR A N 1
ATOM 1124 C CA . THR A 1 139 ? 13.878 -4.809 13.870 1.00 61.75 139 THR A CA 1
ATOM 1125 C C . THR A 1 139 ? 14.042 -6.276 13.461 1.00 61.75 139 THR A C 1
ATOM 1127 O O . THR A 1 139 ? 13.937 -6.575 12.272 1.00 61.75 139 THR A O 1
ATOM 1130 N N . PHE A 1 140 ? 14.255 -7.199 14.410 1.00 64.94 140 PHE A N 1
ATOM 1131 C CA . PHE A 1 140 ? 14.475 -8.627 14.151 1.00 64.94 140 PHE A CA 1
ATOM 1132 C C . PHE A 1 140 ? 13.610 -9.524 15.040 1.00 64.94 140 PHE A C 1
ATOM 1134 O O . PHE A 1 140 ? 14.065 -10.541 15.568 1.00 64.94 140 PHE A O 1
ATOM 1141 N N . HIS A 1 141 ? 12.330 -9.182 15.171 1.00 69.00 141 HIS A N 1
ATOM 1142 C CA . HIS A 1 141 ? 11.412 -10.013 15.931 1.00 69.00 141 HIS A CA 1
ATOM 1143 C C . HIS A 1 141 ? 11.085 -11.318 15.168 1.00 69.00 141 HIS A C 1
ATOM 1145 O O . HIS A 1 141 ? 10.492 -11.260 14.087 1.00 69.00 141 HIS A O 1
ATOM 1151 N N . PRO A 1 142 ? 11.385 -12.514 15.715 1.00 69.75 142 PRO A N 1
ATOM 1152 C CA . PRO A 1 142 ? 11.286 -13.788 14.986 1.00 69.75 142 PRO A CA 1
ATOM 1153 C C . PRO A 1 142 ? 9.851 -14.171 14.592 1.00 69.75 142 PRO A C 1
ATOM 1155 O O . PRO A 1 142 ? 9.642 -15.037 13.745 1.00 69.75 142 PRO A O 1
ATOM 1158 N N . TYR A 1 143 ? 8.855 -13.524 15.201 1.00 73.81 143 TYR A N 1
ATOM 1159 C CA . TYR A 1 143 ? 7.438 -13.745 14.912 1.00 73.81 143 TYR A CA 1
ATOM 1160 C C . TYR A 1 143 ? 6.825 -12.679 13.994 1.00 73.81 143 TYR A C 1
ATOM 1162 O O . TYR A 1 143 ? 5.661 -12.818 13.619 1.00 73.81 143 TYR A O 1
ATOM 1170 N N . ALA A 1 144 ? 7.567 -11.622 13.640 1.00 81.12 144 ALA A N 1
ATOM 1171 C CA . ALA A 1 144 ? 7.080 -10.630 12.690 1.00 81.12 144 ALA A CA 1
ATOM 1172 C C . ALA A 1 144 ? 7.091 -11.231 11.280 1.00 81.12 144 ALA A C 1
ATOM 1174 O O . ALA A 1 144 ? 8.144 -11.612 10.771 1.00 81.12 144 ALA A O 1
ATOM 1175 N N . ARG A 1 145 ? 5.916 -11.363 10.655 1.00 85.31 145 ARG A N 1
ATOM 1176 C CA . ARG A 1 145 ? 5.774 -12.031 9.350 1.00 85.31 145 ARG A CA 1
ATOM 1177 C C . ARG A 1 145 ? 4.760 -11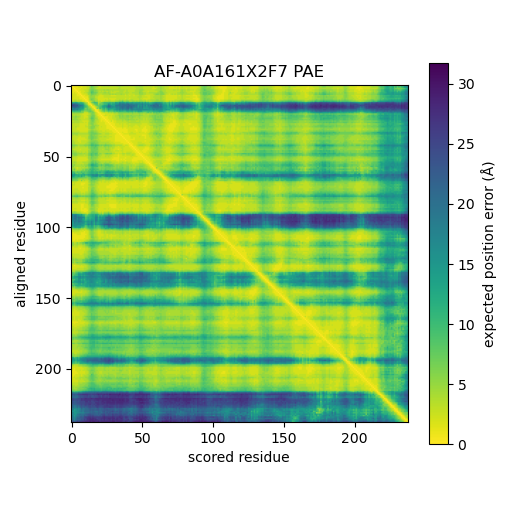.332 8.465 1.00 85.31 145 ARG A C 1
ATOM 1179 O O . ARG A 1 145 ? 3.693 -10.954 8.935 1.00 85.31 145 ARG A O 1
ATOM 1186 N N . LEU A 1 146 ? 5.080 -11.223 7.178 1.00 87.19 146 LEU A N 1
ATOM 1187 C CA . LEU A 1 146 ? 4.139 -10.873 6.118 1.00 87.19 146 LEU A CA 1
ATOM 1188 C C . LEU A 1 146 ? 3.892 -12.121 5.274 1.00 87.19 146 LEU A C 1
ATOM 1190 O O . LEU A 1 146 ? 4.827 -12.667 4.699 1.00 87.19 146 LEU A O 1
ATOM 1194 N N . ILE A 1 147 ? 2.641 -12.553 5.199 1.00 88.31 147 ILE A N 1
ATOM 1195 C CA . ILE A 1 147 ? 2.195 -13.664 4.362 1.00 88.31 147 ILE A CA 1
ATOM 1196 C C . ILE A 1 147 ? 1.440 -13.070 3.180 1.00 88.31 147 ILE A C 1
ATOM 1198 O O . ILE A 1 147 ? 0.493 -12.304 3.366 1.00 88.31 147 ILE A O 1
ATOM 1202 N N . LEU A 1 148 ? 1.869 -13.409 1.968 1.00 87.75 148 LEU A N 1
ATOM 1203 C CA . LEU A 1 148 ? 1.220 -13.001 0.727 1.00 87.75 148 LEU A CA 1
ATOM 1204 C C . LEU A 1 148 ? 0.350 -14.162 0.243 1.00 87.75 148 LEU A C 1
ATOM 1206 O O . LEU A 1 148 ? 0.854 -15.260 0.038 1.00 87.75 148 LEU A O 1
ATOM 1210 N N . GLY A 1 149 ? -0.952 -13.933 0.082 1.00 86.69 149 GLY A N 1
ATOM 1211 C CA . GLY A 1 149 ? -1.930 -14.991 -0.170 1.00 86.69 149 GLY A CA 1
ATOM 1212 C C . GLY A 1 149 ? -2.720 -15.381 1.080 1.00 86.69 149 GLY A C 1
ATOM 1213 O O . GLY A 1 149 ? -2.927 -14.569 1.985 1.00 86.69 149 GLY A O 1
ATOM 1214 N N . ASP A 1 150 ? -3.225 -16.613 1.094 1.00 86.44 150 ASP A N 1
ATOM 1215 C CA . ASP A 1 150 ? -4.017 -17.129 2.208 1.00 86.44 150 ASP A CA 1
ATOM 1216 C C . ASP A 1 150 ? -3.108 -17.542 3.376 1.00 86.44 150 ASP A C 1
ATOM 1218 O O . ASP A 1 150 ? -2.161 -18.311 3.218 1.00 86.44 150 ASP A O 1
ATOM 1222 N N . ALA A 1 151 ? -3.420 -17.029 4.564 1.00 85.50 151 ALA A N 1
ATOM 1223 C CA . ALA A 1 151 ? -2.819 -17.459 5.817 1.00 85.50 151 ALA A CA 1
ATOM 1224 C C . ALA A 1 151 ? -3.764 -18.427 6.542 1.00 85.50 151 ALA A C 1
ATOM 1226 O O . ALA A 1 151 ? -4.984 -18.243 6.514 1.00 85.50 151 ALA A O 1
ATOM 1227 N N . ASP A 1 152 ? -3.204 -19.422 7.232 1.00 83.12 152 ASP A N 1
ATOM 1228 C CA . ASP A 1 152 ? -3.969 -20.291 8.131 1.00 83.12 152 ASP A CA 1
ATOM 1229 C C . ASP A 1 152 ? -4.305 -19.528 9.423 1.00 83.12 152 ASP A C 1
ATOM 1231 O O . ASP A 1 152 ? -3.541 -19.522 10.390 1.00 83.12 152 ASP A O 1
ATOM 1235 N N . ILE A 1 153 ? -5.421 -18.793 9.400 1.00 79.56 153 ILE A N 1
ATOM 1236 C CA . ILE A 1 153 ? -5.932 -18.044 10.551 1.00 79.56 153 ILE A CA 1
ATOM 1237 C C . ILE A 1 153 ? -7.007 -18.886 11.233 1.00 79.56 153 ILE A C 1
ATOM 1239 O O . ILE A 1 153 ? -8.165 -18.914 10.811 1.00 79.56 153 ILE A O 1
ATOM 1243 N N . GLN A 1 154 ? -6.639 -19.538 12.332 1.00 74.44 154 GLN A N 1
ATOM 1244 C CA . GLN A 1 154 ? -7.596 -20.249 13.172 1.00 74.44 154 GLN A CA 1
ATOM 1245 C C . GLN A 1 154 ? -8.316 -19.269 14.106 1.00 74.44 154 GLN A C 1
ATOM 1247 O O . GLN A 1 154 ? -7.680 -18.481 14.802 1.00 74.44 154 GLN A O 1
ATOM 1252 N N . ASN A 1 155 ? -9.651 -19.338 14.149 1.00 74.12 155 ASN A N 1
ATOM 1253 C CA . ASN A 1 155 ? -10.508 -18.545 15.047 1.00 74.12 155 ASN A CA 1
ATOM 1254 C C . ASN A 1 155 ? -10.444 -17.014 14.853 1.00 74.12 155 ASN A C 1
ATOM 1256 O O . ASN A 1 155 ? -10.684 -16.257 15.794 1.00 74.12 155 ASN A O 1
ATOM 1260 N N . GLY A 1 156 ? -10.148 -16.548 13.637 1.00 75.38 156 GLY A N 1
ATOM 1261 C CA . GLY A 1 156 ? -10.206 -15.125 13.301 1.00 75.38 156 GLY A CA 1
ATOM 1262 C C . GLY A 1 156 ? -11.642 -14.596 13.255 1.00 75.38 156 GLY A C 1
ATOM 1263 O O . GLY A 1 156 ? -12.541 -15.253 12.732 1.00 75.38 156 GLY A O 1
ATOM 1264 N N . LEU A 1 157 ? -11.853 -13.390 13.778 1.00 83.94 157 LEU A N 1
ATOM 1265 C CA . LEU A 1 157 ? -13.103 -12.657 13.601 1.00 83.94 157 LEU A CA 1
ATOM 1266 C C . LEU A 1 157 ? -13.008 -11.775 12.347 1.00 83.94 157 LEU A C 1
ATOM 1268 O O . LEU A 1 157 ? -11.953 -11.209 12.065 1.00 83.94 157 LEU A O 1
ATOM 1272 N N . THR A 1 158 ? -14.108 -11.646 11.601 1.00 84.31 158 THR A N 1
ATOM 1273 C CA . THR A 1 158 ? -14.155 -10.886 10.343 1.00 84.31 158 THR A CA 1
ATOM 1274 C C . THR A 1 158 ? -15.091 -9.693 10.418 1.00 84.31 158 THR A C 1
ATOM 1276 O O . THR A 1 158 ? -16.184 -9.770 10.970 1.00 84.31 158 THR A O 1
ATOM 1279 N N . THR A 1 159 ? -14.687 -8.603 9.781 1.00 88.31 159 THR A N 1
ATOM 1280 C CA . THR A 1 159 ? -15.459 -7.369 9.605 1.00 88.31 159 THR A CA 1
ATOM 1281 C C . THR A 1 159 ? -15.371 -6.939 8.134 1.00 88.31 159 THR A C 1
ATOM 1283 O O . THR A 1 159 ? -14.378 -7.269 7.473 1.00 88.31 159 THR A O 1
ATOM 1286 N N . PRO A 1 160 ? -16.381 -6.248 7.585 1.00 91.00 160 PRO A N 1
ATOM 1287 C CA . PRO A 1 160 ? -16.290 -5.639 6.270 1.00 91.00 160 PRO A CA 1
ATOM 1288 C C . PRO A 1 160 ? -15.073 -4.718 6.155 1.00 91.00 160 PRO A C 1
ATOM 1290 O O . PRO A 1 160 ? -14.839 -3.848 6.991 1.00 91.00 160 PRO A O 1
ATOM 1293 N N . LEU A 1 161 ? -14.308 -4.922 5.086 1.00 90.06 161 LEU A N 1
ATOM 1294 C CA . LEU A 1 161 ? -13.192 -4.071 4.703 1.00 90.06 161 LEU A CA 1
ATOM 1295 C C . LEU A 1 161 ? -13.616 -3.230 3.503 1.00 90.06 161 LEU A C 1
ATOM 1297 O O . LEU A 1 161 ? -13.970 -3.774 2.454 1.00 90.06 161 LEU A O 1
ATOM 1301 N N . HIS A 1 162 ? -13.532 -1.914 3.639 1.00 90.62 162 HIS A N 1
ATOM 1302 C CA . HIS A 1 162 ? -13.862 -0.976 2.574 1.00 90.62 162 HIS A CA 1
ATOM 1303 C C . HIS A 1 162 ? -12.582 -0.428 1.958 1.00 90.62 162 HIS A C 1
ATOM 1305 O O . HIS A 1 162 ? -11.692 0.046 2.658 1.00 90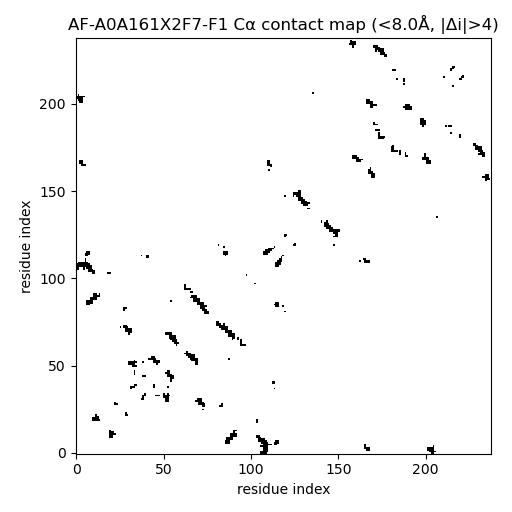.62 162 HIS A O 1
ATOM 1311 N N . ILE A 1 163 ? -12.482 -0.473 0.634 1.00 88.31 163 ILE A N 1
ATOM 1312 C CA . ILE A 1 163 ? -11.372 0.147 -0.088 1.00 88.31 163 ILE A CA 1
ATOM 1313 C C . ILE A 1 163 ? -11.852 1.490 -0.616 1.00 88.31 163 ILE A C 1
ATOM 1315 O O . ILE A 1 163 ? -12.775 1.543 -1.429 1.00 88.31 163 ILE A O 1
ATOM 1319 N N . ASP A 1 164 ? -11.202 2.568 -0.184 1.00 86.06 164 ASP A N 1
ATOM 1320 C CA . ASP A 1 164 ? -11.431 3.893 -0.746 1.00 86.06 164 ASP A CA 1
ATOM 1321 C C . ASP A 1 164 ? -10.124 4.622 -1.023 1.00 86.06 164 ASP A C 1
ATOM 1323 O O . ASP A 1 164 ? -9.258 4.756 -0.156 1.00 86.06 164 ASP A O 1
ATOM 1327 N N . GLY A 1 165 ? -9.984 5.115 -2.253 1.00 84.69 165 GLY A N 1
ATOM 1328 C CA . GLY A 1 165 ? -8.725 5.678 -2.714 1.00 84.69 165 GLY A CA 1
ATOM 1329 C C . GLY A 1 165 ? -7.585 4.693 -2.452 1.00 84.69 165 GLY A C 1
ATOM 1330 O O . GLY A 1 165 ? -7.627 3.567 -2.927 1.00 84.69 165 GLY A O 1
ATOM 1331 N N . ALA A 1 166 ? -6.576 5.122 -1.697 1.00 84.75 166 ALA A N 1
ATOM 1332 C CA . ALA A 1 166 ? -5.402 4.324 -1.339 1.00 84.75 166 ALA A CA 1
ATOM 1333 C C . ALA A 1 166 ? -5.479 3.693 0.067 1.00 84.75 166 ALA A C 1
ATOM 1335 O O . ALA A 1 166 ? -4.455 3.254 0.581 1.00 84.75 166 ALA A O 1
ATOM 1336 N N . GLN A 1 167 ? -6.649 3.669 0.705 1.00 88.12 167 GLN A N 1
ATOM 1337 C CA . GLN A 1 167 ? -6.778 3.347 2.126 1.00 88.12 167 GLN A CA 1
ATOM 1338 C C . GLN A 1 167 ? -7.711 2.163 2.375 1.00 88.12 167 GLN A C 1
ATOM 1340 O O . GLN A 1 167 ? -8.702 1.961 1.668 1.00 88.12 167 GLN A O 1
ATOM 1345 N N . TYR A 1 168 ? -7.390 1.422 3.432 1.00 91.38 168 TYR A N 1
ATOM 1346 C CA . TYR A 1 168 ? -8.213 0.365 4.003 1.00 91.38 168 TYR A CA 1
ATOM 1347 C C . TYR A 1 168 ? -9.062 0.943 5.128 1.00 91.38 168 TYR A C 1
ATOM 1349 O O . TYR A 1 168 ? -8.520 1.393 6.137 1.00 91.38 168 TYR A O 1
ATOM 1357 N N . HIS A 1 169 ? -10.375 0.937 4.935 1.00 92.06 169 HIS A N 1
ATOM 1358 C CA . HIS A 1 169 ? -11.353 1.492 5.860 1.00 92.06 169 HIS A CA 1
ATOM 1359 C C . HIS A 1 169 ? -12.154 0.399 6.550 1.00 92.06 169 HIS A C 1
ATOM 1361 O O . HIS A 1 169 ? -12.481 -0.627 5.952 1.00 92.06 169 HIS A O 1
ATOM 1367 N N . LEU A 1 170 ? -12.499 0.662 7.802 1.00 91.62 170 LEU A N 1
ATOM 1368 C CA . LEU A 1 170 ? -13.291 -0.213 8.647 1.00 91.62 170 LEU A CA 1
ATOM 1369 C C . LEU A 1 170 ? -14.522 0.505 9.189 1.00 91.62 170 LEU A C 1
ATOM 1371 O O . LEU A 1 170 ? -14.530 1.727 9.333 1.00 91.62 170 LEU A O 1
ATOM 1375 N N . ASP A 1 171 ? -15.521 -0.279 9.580 1.00 89.25 171 ASP A N 1
ATOM 1376 C CA . ASP A 1 171 ? -16.649 0.212 10.361 1.00 89.25 171 ASP A CA 1
ATOM 1377 C C . ASP A 1 171 ? -16.355 0.029 11.861 1.00 89.25 171 ASP A C 1
ATOM 1379 O O . ASP A 1 171 ? -16.166 -1.091 12.344 1.00 89.25 171 ASP A O 1
ATOM 1383 N N . MET A 1 172 ? -16.305 1.133 12.614 1.00 88.31 172 MET A N 1
ATOM 1384 C CA . MET A 1 172 ? -16.151 1.119 14.075 1.00 88.31 172 MET A CA 1
ATOM 1385 C C . MET A 1 172 ? -17.432 1.597 14.748 1.00 88.31 172 MET A C 1
ATOM 1387 O O . MET A 1 172 ? -17.967 2.655 14.415 1.00 88.31 172 MET A O 1
ATOM 1391 N N . GLU A 1 173 ? -17.905 0.830 15.729 1.00 87.12 173 GLU A N 1
ATOM 1392 C CA . GLU A 1 173 ? -19.101 1.192 16.494 1.00 87.12 173 GLU A CA 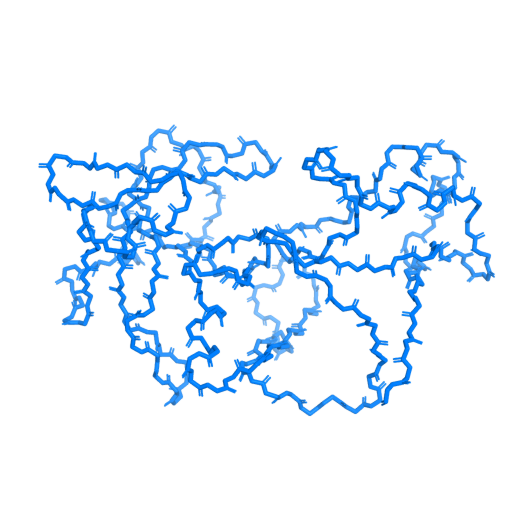1
ATOM 1393 C C . GLU A 1 173 ? -18.770 1.997 17.740 1.00 87.12 173 GLU A C 1
ATOM 1395 O O . GLU A 1 173 ? -19.456 2.977 18.034 1.00 87.12 173 GLU A O 1
ATOM 1400 N N . CYS A 1 174 ? -17.755 1.558 18.486 1.00 85.88 174 CYS A N 1
ATOM 1401 C CA . CYS A 1 174 ? -17.220 2.284 19.622 1.00 85.88 174 CYS A CA 1
ATOM 1402 C C . CYS A 1 174 ? -15.863 1.753 20.076 1.00 85.88 174 CYS A C 1
ATOM 1404 O O . CYS A 1 174 ? -15.405 0.676 19.692 1.00 85.88 174 CYS A O 1
ATOM 1406 N N . ILE A 1 175 ? -15.242 2.529 20.953 1.00 85.31 175 ILE A N 1
ATOM 1407 C CA . ILE A 1 175 ? -14.042 2.154 21.688 1.00 85.31 175 ILE A CA 1
ATOM 1408 C C . ILE A 1 175 ? -14.500 1.647 23.056 1.00 85.31 175 ILE A C 1
ATOM 1410 O O . ILE A 1 175 ? -15.308 2.310 23.708 1.00 85.31 175 ILE A O 1
ATOM 1414 N N . ILE A 1 176 ? -14.019 0.474 23.473 1.00 84.00 176 ILE A N 1
ATOM 1415 C CA . ILE A 1 176 ? -14.341 -0.103 24.780 1.00 84.00 176 ILE A CA 1
ATOM 1416 C C . ILE A 1 176 ? -13.149 0.088 25.713 1.00 84.00 176 ILE A C 1
ATOM 1418 O O . ILE A 1 176 ? -12.014 -0.254 25.373 1.00 84.00 176 ILE A O 1
ATOM 1422 N N . LEU A 1 177 ? -13.434 0.599 26.907 1.00 78.31 177 LEU A N 1
ATOM 1423 C CA . LEU A 1 177 ? -12.475 0.757 27.989 1.00 78.31 177 LEU A CA 1
ATOM 1424 C C . LEU A 1 177 ? -13.016 0.065 29.243 1.00 78.31 177 LEU A C 1
ATOM 1426 O O . LEU A 1 177 ? -14.104 0.386 29.724 1.00 78.31 177 LEU A O 1
ATOM 1430 N N . GLY A 1 178 ? -12.288 -0.941 29.734 1.00 81.31 178 GLY A N 1
ATOM 1431 C CA . GLY A 1 178 ? -12.837 -1.891 30.704 1.00 81.31 178 GLY A CA 1
ATOM 1432 C C . GLY A 1 178 ? -14.019 -2.649 30.095 1.00 81.31 178 GLY A C 1
ATOM 1433 O O . GLY A 1 178 ? -13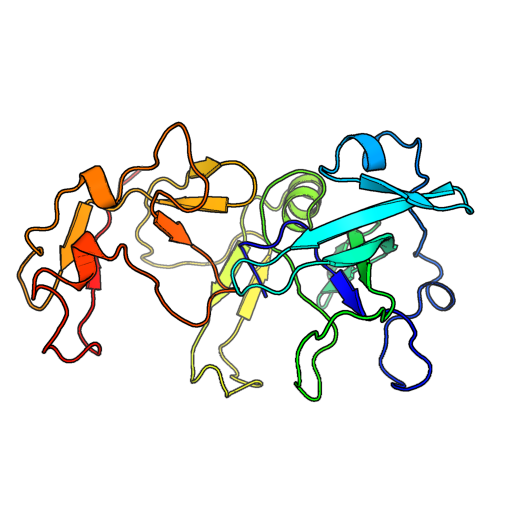.854 -3.381 29.121 1.00 81.31 178 GLY A O 1
ATOM 1434 N N . GLU A 1 179 ? -15.214 -2.438 30.642 1.00 82.62 179 GLU A N 1
ATOM 1435 C CA . GLU A 1 179 ? -16.469 -3.025 30.146 1.00 82.62 179 GLU A CA 1
ATOM 1436 C C . GLU A 1 179 ? -17.393 -1.985 29.493 1.00 82.62 179 GLU A C 1
ATOM 1438 O O . GLU A 1 179 ? -18.512 -2.301 29.088 1.00 82.62 179 GLU A O 1
ATOM 1443 N N . GLN A 1 180 ? -16.940 -0.733 29.375 1.00 81.62 180 GLN A N 1
ATOM 1444 C CA . GLN A 1 180 ? -17.772 0.374 28.925 1.00 81.62 180 GLN A CA 1
ATOM 1445 C C . GLN A 1 180 ? -17.409 0.819 27.508 1.00 81.62 180 GLN A C 1
ATOM 1447 O O . GLN A 1 180 ? -16.279 1.202 27.214 1.00 81.62 180 GLN A O 1
ATOM 1452 N N . CYS A 1 181 ? -18.416 0.825 26.639 1.00 85.75 181 CYS A N 1
ATOM 1453 C CA . CYS A 1 181 ? -18.381 1.498 25.346 1.00 85.75 181 CYS A CA 1
ATOM 1454 C C . CYS A 1 181 ? -18.400 3.017 25.588 1.00 85.75 181 CYS A C 1
ATOM 1456 O O . CYS A 1 181 ? -19.351 3.543 26.175 1.00 85.75 181 CYS A O 1
ATOM 1458 N N . LEU A 1 182 ? -17.331 3.711 25.192 1.00 84.44 182 LEU A N 1
ATOM 1459 C CA . LEU A 1 182 ? -17.195 5.154 25.385 1.00 84.44 182 LEU A CA 1
ATOM 1460 C C . LEU A 1 182 ? -18.316 5.891 24.641 1.00 84.44 182 LEU A C 1
ATOM 1462 O O . LEU A 1 182 ? -18.663 5.533 23.513 1.00 84.44 182 LEU A O 1
ATOM 1466 N N . ALA A 1 183 ? -18.867 6.937 25.260 1.00 86.56 183 ALA A N 1
ATOM 1467 C CA . ALA A 1 183 ? -19.992 7.715 24.734 1.00 86.56 183 ALA A CA 1
ATOM 1468 C C . ALA A 1 183 ? -19.568 8.698 23.622 1.00 86.56 183 ALA A C 1
ATOM 1470 O O . ALA A 1 183 ? -19.915 9.876 23.641 1.00 86.56 183 ALA A O 1
ATOM 1471 N N . ILE A 1 184 ? -18.796 8.206 22.654 1.00 85.88 184 ILE A N 1
ATOM 1472 C CA . ILE A 1 184 ? -18.323 8.946 21.486 1.00 85.88 184 ILE A CA 1
ATOM 1473 C C . ILE A 1 184 ? -19.427 8.908 20.423 1.00 85.88 184 ILE A C 1
ATOM 1475 O O . ILE A 1 184 ? -19.961 7.839 20.116 1.00 85.88 184 ILE A O 1
ATOM 1479 N N . ASP A 1 185 ? -19.776 10.056 19.834 1.00 87.94 185 ASP A N 1
ATOM 1480 C CA . ASP A 1 185 ? -20.725 10.084 18.714 1.00 87.94 185 ASP A CA 1
ATOM 1481 C C . ASP A 1 185 ? -20.169 9.248 17.550 1.00 87.94 185 ASP A C 1
ATOM 1483 O O . ASP A 1 185 ? -19.107 9.548 17.002 1.00 87.94 185 ASP A O 1
ATOM 1487 N N . ARG A 1 186 ? -20.910 8.214 17.131 1.00 86.62 186 ARG A N 1
ATOM 1488 C CA . ARG A 1 186 ? -20.536 7.315 16.026 1.00 86.62 186 ARG A CA 1
ATOM 1489 C C . ARG A 1 186 ? -20.224 8.056 14.726 1.00 86.62 186 ARG A C 1
ATOM 1491 O O . ARG A 1 186 ? -19.437 7.569 13.918 1.00 86.62 186 ARG A O 1
ATOM 1498 N N . LYS A 1 187 ? -20.797 9.245 14.515 1.00 88.56 187 LYS A N 1
ATOM 1499 C CA . LYS A 1 187 ? -20.501 10.096 13.350 1.00 88.56 187 LYS A CA 1
ATOM 1500 C C . LYS A 1 187 ? -19.041 10.540 13.286 1.00 88.56 187 LYS A C 1
ATOM 1502 O O . LYS A 1 187 ? -18.585 10.914 12.209 1.00 88.56 187 LYS A O 1
ATOM 1507 N N . ILE A 1 188 ? -18.315 10.500 14.402 1.00 87.44 188 ILE A N 1
ATOM 1508 C CA . ILE A 1 188 ? -16.877 10.781 14.447 1.00 87.44 188 ILE A CA 1
ATOM 1509 C C . ILE A 1 188 ? -16.091 9.692 13.704 1.00 87.44 188 ILE A C 1
ATOM 1511 O O . ILE A 1 188 ? -15.144 10.012 12.990 1.00 87.44 188 ILE A O 1
ATOM 1515 N N . PHE A 1 189 ? -16.515 8.428 13.806 1.00 87.81 189 PHE A N 1
ATOM 1516 C CA . PHE A 1 189 ? -15.902 7.305 13.085 1.00 87.81 189 PHE A CA 1
ATOM 1517 C C . PHE A 1 189 ? -16.367 7.202 11.633 1.00 87.81 189 PHE A C 1
ATOM 1519 O O . PHE A 1 189 ? -15.760 6.488 10.838 1.00 87.81 189 PHE A O 1
ATOM 1526 N N . ALA A 1 190 ? -17.446 7.896 11.270 1.00 88.88 190 ALA A N 1
ATOM 1527 C CA . ALA A 1 190 ? -17.985 7.835 9.926 1.00 88.88 190 ALA A CA 1
ATOM 1528 C C . ALA A 1 190 ? -17.054 8.532 8.929 1.00 88.88 190 ALA A C 1
ATOM 1530 O O . ALA A 1 190 ? -16.614 9.673 9.111 1.00 88.88 190 ALA A O 1
ATOM 1531 N N . LYS A 1 191 ? -16.819 7.856 7.810 1.00 86.44 191 LYS A N 1
ATOM 1532 C CA . LYS A 1 191 ? -16.177 8.464 6.654 1.00 86.44 191 LYS A CA 1
ATOM 1533 C C . LYS A 1 191 ? -17.062 9.583 6.099 1.00 86.44 191 LYS A C 1
ATOM 1535 O O . LYS A 1 191 ? -18.253 9.390 5.851 1.00 86.44 191 LYS A O 1
ATOM 1540 N N . LYS A 1 192 ? -16.477 10.756 5.857 1.00 83.50 192 LYS A N 1
ATOM 1541 C CA . LYS A 1 192 ? -17.171 11.898 5.249 1.00 83.50 192 LYS A CA 1
ATOM 1542 C C . LYS A 1 192 ? -17.024 11.846 3.726 1.00 83.50 192 LYS A C 1
ATOM 1544 O O . LYS A 1 192 ? -15.980 11.468 3.205 1.00 83.50 192 LYS A O 1
ATOM 1549 N N . ALA A 1 193 ? -18.068 12.257 3.002 1.00 74.50 193 ALA A N 1
ATOM 1550 C CA . ALA A 1 193 ? -18.064 12.285 1.532 1.00 74.50 193 ALA A CA 1
ATOM 1551 C C . ALA A 1 193 ? -17.020 13.259 0.950 1.00 74.50 193 ALA A C 1
ATOM 1553 O O . ALA A 1 193 ? -16.535 13.071 -0.166 1.00 74.50 193 ALA A O 1
ATOM 1554 N N . HIS A 1 194 ? -16.665 14.296 1.713 1.00 60.00 194 HIS A N 1
ATOM 1555 C CA . HIS A 1 194 ? -15.671 15.298 1.352 1.00 60.00 194 HIS A CA 1
ATOM 1556 C C . HIS A 1 194 ? -14.701 15.493 2.522 1.00 60.00 194 HIS A C 1
ATOM 1558 O O . HIS A 1 194 ? -15.129 15.787 3.638 1.00 60.00 194 HIS A O 1
ATOM 1564 N N . GLY A 1 195 ? -13.403 15.328 2.257 1.00 54.84 195 GLY A N 1
ATOM 1565 C CA . GLY A 1 195 ? -12.332 15.444 3.249 1.00 54.84 195 GLY A CA 1
ATOM 1566 C C . GLY A 1 195 ? -11.517 14.156 3.370 1.00 54.84 195 GLY A C 1
ATOM 1567 O O . GLY A 1 195 ? -12.042 13.109 3.745 1.00 54.84 195 GLY A O 1
ATOM 1568 N N . GLY A 1 196 ? -10.224 14.239 3.044 1.00 64.25 196 GLY A N 1
ATOM 1569 C CA . GLY A 1 196 ? -9.277 13.165 3.350 1.00 64.25 196 GLY A CA 1
ATOM 1570 C C . GLY A 1 196 ? -9.072 13.029 4.862 1.00 64.25 196 GLY A C 1
ATOM 1571 O O . GLY A 1 196 ? -9.280 13.991 5.598 1.00 64.25 196 GLY A O 1
ATOM 1572 N N . GLY A 1 197 ? -8.669 11.841 5.319 1.00 69.88 197 GLY A N 1
ATOM 1573 C CA . GLY A 1 197 ? -8.367 11.599 6.737 1.00 69.88 197 GLY A CA 1
ATOM 1574 C C . GLY A 1 197 ? -9.597 11.499 7.646 1.00 69.88 197 GLY A C 1
ATOM 1575 O O . GLY A 1 197 ? -9.512 11.822 8.824 1.00 69.88 197 GLY A O 1
ATOM 1576 N N . THR A 1 198 ? -10.744 11.086 7.102 1.00 84.69 198 THR A N 1
ATOM 1577 C CA . THR A 1 198 ? -11.954 10.765 7.876 1.00 84.69 198 THR A CA 1
ATOM 1578 C C . THR A 1 198 ? -12.262 9.279 7.755 1.00 84.69 198 THR A C 1
ATOM 1580 O O . THR A 1 198 ? -11.784 8.632 6.824 1.00 84.69 198 THR A O 1
ATOM 1583 N N . GLY A 1 199 ? -13.080 8.745 8.660 1.00 89.44 199 GLY A N 1
ATOM 1584 C CA . GLY A 1 199 ? -13.285 7.303 8.754 1.00 89.44 199 GLY A CA 1
ATOM 1585 C C . GLY A 1 199 ? -12.244 6.627 9.644 1.00 89.44 199 GLY A C 1
ATOM 1586 O O . GLY A 1 199 ? -11.412 7.284 10.272 1.00 89.44 199 GLY A O 1
ATOM 1587 N N . VAL A 1 200 ? -12.297 5.300 9.686 1.00 91.25 200 VAL A N 1
ATOM 1588 C CA . VAL A 1 200 ? -11.371 4.465 10.455 1.00 91.25 200 VAL A CA 1
ATOM 1589 C C . VAL A 1 200 ? -10.443 3.770 9.480 1.00 91.25 200 VAL A C 1
ATOM 1591 O O . VAL A 1 200 ? -10.879 2.904 8.728 1.00 91.25 200 VAL A O 1
ATOM 1594 N N . ILE A 1 201 ? -9.169 4.153 9.498 1.00 91.00 201 ILE A N 1
ATOM 1595 C CA . ILE A 1 201 ? -8.161 3.680 8.549 1.00 91.00 201 ILE A CA 1
ATOM 1596 C C . ILE A 1 201 ? -7.211 2.712 9.253 1.00 91.00 201 ILE A C 1
ATOM 1598 O O . ILE A 1 201 ? -6.738 3.002 10.351 1.00 91.00 201 ILE A O 1
ATOM 1602 N N . ILE A 1 202 ? -6.891 1.592 8.603 1.00 90.62 202 ILE A N 1
ATOM 1603 C CA . ILE A 1 202 ? -5.795 0.716 9.032 1.00 90.62 202 ILE A CA 1
ATOM 1604 C C . ILE A 1 202 ? -4.519 1.104 8.291 1.00 90.62 202 ILE A C 1
ATOM 1606 O O . ILE A 1 202 ? -4.422 0.943 7.069 1.00 90.62 202 ILE A O 1
ATOM 1610 N N . ASP A 1 203 ? -3.525 1.565 9.043 1.00 90.06 203 ASP A N 1
ATOM 1611 C CA . ASP A 1 203 ? -2.257 2.024 8.489 1.00 90.06 203 ASP A CA 1
ATOM 1612 C C . ASP A 1 203 ? -1.050 1.490 9.273 1.00 90.06 203 ASP A C 1
ATOM 1614 O O . ASP A 1 203 ? -0.744 1.973 10.361 1.00 90.06 203 ASP A O 1
ATOM 1618 N N . THR A 1 204 ? -0.333 0.511 8.712 1.00 88.81 204 THR A N 1
ATOM 1619 C CA . THR A 1 204 ? 0.920 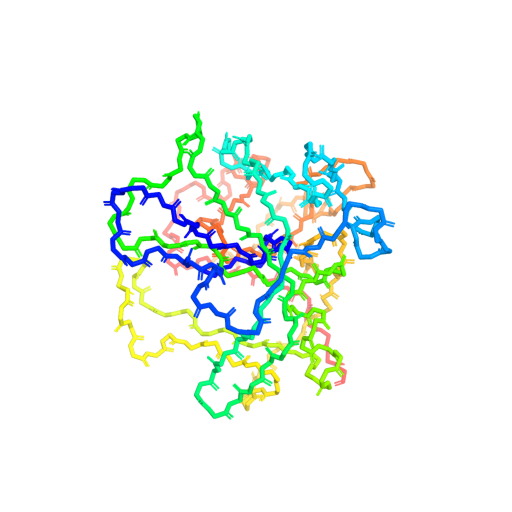0.004 9.301 1.00 88.81 204 THR A CA 1
ATOM 1620 C C . THR A 1 204 ? 2.089 0.982 9.157 1.00 88.81 204 THR A C 1
ATOM 1622 O O . THR A 1 204 ? 3.133 0.761 9.765 1.00 88.81 204 THR A O 1
ATOM 1625 N N . GLY A 1 205 ? 1.955 2.023 8.326 1.00 85.38 205 GLY A N 1
ATOM 1626 C CA . GLY A 1 205 ? 2.912 3.124 8.218 1.00 85.38 205 GLY A CA 1
ATOM 1627 C C . GLY A 1 205 ? 2.779 4.145 9.353 1.00 85.38 205 GLY A C 1
ATOM 1628 O O . GLY A 1 205 ? 3.672 4.971 9.539 1.00 85.38 205 GLY A O 1
ATOM 1629 N N . SER A 1 206 ? 1.700 4.075 10.140 1.00 83.06 206 SER A N 1
ATOM 1630 C CA . SER A 1 206 ? 1.486 4.918 11.312 1.00 83.06 206 SER A CA 1
ATOM 1631 C C . SER A 1 206 ? 2.000 4.240 12.583 1.00 83.06 206 SER A C 1
ATOM 1633 O O . SER A 1 206 ? 1.554 3.155 12.944 1.00 83.06 206 SER A O 1
ATOM 1635 N N . ILE A 1 207 ? 2.912 4.902 13.302 1.00 76.69 207 ILE A N 1
ATOM 1636 C CA . ILE A 1 207 ? 3.484 4.377 14.558 1.00 76.69 207 ILE A CA 1
ATOM 1637 C C . ILE A 1 207 ? 2.453 4.403 15.700 1.00 76.69 207 ILE A C 1
ATOM 1639 O O . ILE A 1 207 ? 2.500 3.564 16.599 1.00 76.69 207 ILE A O 1
ATOM 1643 N N . PHE A 1 208 ? 1.518 5.356 15.668 1.00 81.56 208 PHE A N 1
ATOM 1644 C CA . PHE A 1 208 ? 0.489 5.531 16.692 1.00 81.56 208 PHE A CA 1
ATOM 1645 C C . PHE A 1 208 ? -0.917 5.400 16.111 1.00 81.56 208 PHE A C 1
ATOM 1647 O O . PHE A 1 208 ? -1.157 5.683 14.934 1.00 81.56 208 PHE A O 1
ATOM 1654 N N . THR A 1 209 ? -1.867 5.040 16.970 1.00 84.44 209 THR A N 1
ATOM 1655 C CA . THR A 1 209 ? -3.291 5.198 16.677 1.00 84.44 209 THR A CA 1
ATOM 1656 C C . THR A 1 209 ? -3.671 6.658 16.880 1.00 84.44 209 THR A C 1
ATOM 1658 O O . THR A 1 209 ? -3.594 7.176 17.993 1.00 84.44 209 THR A O 1
ATOM 1661 N N . TYR A 1 210 ? -4.105 7.319 15.810 1.00 83.56 210 TYR A N 1
ATOM 1662 C CA . TYR A 1 210 ? -4.636 8.676 15.875 1.00 83.56 210 TYR A CA 1
ATOM 1663 C C . TYR A 1 210 ? -6.157 8.626 15.979 1.00 83.56 210 TYR A C 1
ATOM 1665 O O . TYR A 1 210 ? -6.824 7.958 15.192 1.00 83.56 210 TYR A O 1
ATOM 1673 N N . VAL A 1 211 ? -6.704 9.354 16.947 1.00 84.50 211 VAL A N 1
ATOM 1674 C CA . VAL A 1 211 ? -8.148 9.524 17.132 1.00 84.50 211 VAL A CA 1
ATOM 1675 C C . VAL A 1 211 ? -8.522 10.984 16.906 1.00 84.50 211 VAL A C 1
ATOM 1677 O O . VAL A 1 211 ? -7.716 11.887 17.140 1.00 84.50 211 VAL A O 1
ATOM 1680 N N . ALA A 1 212 ? -9.746 11.223 16.431 1.00 84.00 212 ALA A N 1
ATOM 1681 C CA . ALA A 1 212 ? -10.263 12.576 16.279 1.00 84.00 212 ALA A CA 1
ATOM 1682 C C . ALA A 1 212 ? -10.226 13.315 17.624 1.00 84.00 212 ALA A C 1
ATOM 1684 O O . ALA A 1 212 ? -10.475 12.718 18.676 1.00 84.00 212 ALA A O 1
ATOM 1685 N N . LYS A 1 213 ? -9.939 14.618 17.587 1.00 81.69 213 LYS A N 1
ATOM 1686 C CA . LYS A 1 213 ? -9.805 15.443 18.793 1.00 81.69 213 LYS A CA 1
ATOM 1687 C C . LYS A 1 213 ? -11.058 15.368 19.664 1.00 81.69 213 LYS A C 1
ATOM 1689 O O . LYS A 1 213 ? -10.954 15.252 20.872 1.00 81.69 213 LYS A O 1
ATOM 1694 N N . GLU A 1 214 ? -12.229 15.345 19.045 1.00 80.25 214 GLU A N 1
ATOM 1695 C CA . GLU A 1 214 ? -13.530 15.235 19.701 1.00 80.25 214 GLU A CA 1
ATOM 1696 C C . GLU A 1 214 ? -13.704 13.911 20.464 1.00 80.25 214 GLU A C 1
ATOM 1698 O O . GLU A 1 214 ? -14.359 13.884 21.501 1.00 80.25 214 GLU A O 1
ATOM 1703 N N . ALA A 1 215 ? -13.100 12.821 19.979 1.00 78.81 215 ALA A N 1
ATOM 1704 C CA . ALA A 1 215 ? -13.072 11.540 20.685 1.00 78.81 215 ALA A CA 1
ATOM 1705 C C . ALA A 1 215 ? -12.016 11.515 21.805 1.00 78.81 215 ALA A C 1
ATOM 1707 O O . ALA A 1 215 ? -12.210 10.836 22.810 1.00 78.81 215 ALA A O 1
ATOM 1708 N N . TYR A 1 216 ? -10.910 12.247 21.635 1.00 76.69 216 TYR A N 1
ATOM 1709 C CA . TYR A 1 216 ? -9.803 12.303 22.592 1.00 76.69 216 TYR A CA 1
ATOM 1710 C C . TYR A 1 216 ? -10.083 13.223 23.790 1.00 76.69 216 TYR A C 1
ATOM 1712 O O . TYR A 1 216 ? -9.903 12.818 24.934 1.00 76.69 216 TYR A O 1
ATOM 1720 N N . ASP A 1 217 ? -10.530 14.451 23.521 1.00 70.50 217 ASP A N 1
ATOM 1721 C CA . ASP A 1 217 ? -10.668 15.545 24.490 1.00 70.50 217 ASP A CA 1
ATOM 1722 C C . ASP A 1 217 ? -11.850 15.400 25.447 1.00 70.50 217 ASP A C 1
ATOM 1724 O O . ASP A 1 217 ? -11.894 16.101 26.452 1.00 70.50 217 ASP A O 1
ATOM 1728 N N . GLY A 1 218 ? -12.840 14.564 25.136 1.00 58.94 218 GLY A N 1
ATOM 1729 C CA . GLY A 1 218 ? -14.062 14.456 25.940 1.00 58.94 218 GLY A CA 1
ATOM 1730 C C . GLY A 1 218 ? -13.878 13.773 27.304 1.00 58.94 218 GLY A C 1
ATOM 1731 O O . GLY A 1 218 ? -14.817 13.146 27.778 1.00 58.94 218 GLY A O 1
ATOM 1732 N N . ASP A 1 219 ? -12.676 13.814 27.891 1.00 54.12 219 ASP A N 1
ATOM 1733 C CA . ASP A 1 219 ? -12.245 13.055 29.077 1.00 54.12 219 ASP A CA 1
ATOM 1734 C C . ASP A 1 219 ? -12.443 11.524 28.957 1.00 54.12 219 ASP A C 1
ATOM 1736 O O . ASP A 1 219 ? -12.349 10.789 29.935 1.00 54.12 219 ASP A O 1
ATOM 1740 N N . TYR A 1 220 ? -12.693 11.005 27.748 1.00 55.50 220 TYR A N 1
ATOM 1741 C CA . TYR A 1 220 ? -13.008 9.587 27.528 1.00 55.50 220 TYR A CA 1
ATOM 1742 C C . TYR A 1 220 ? -11.772 8.680 27.494 1.00 55.50 220 TYR A C 1
ATOM 1744 O O . TYR A 1 220 ? -11.873 7.487 27.772 1.00 55.50 220 TYR A O 1
ATOM 1752 N N . ILE A 1 221 ? -10.617 9.230 27.107 1.00 56.75 221 ILE A N 1
ATOM 1753 C CA . ILE A 1 221 ? -9.359 8.483 26.924 1.00 56.75 221 ILE A CA 1
ATOM 1754 C C . ILE A 1 221 ? -8.245 9.041 27.831 1.00 56.75 221 ILE A C 1
ATOM 1756 O O . ILE A 1 221 ? -7.278 8.345 28.141 1.00 56.75 221 ILE A O 1
ATOM 1760 N N . ILE A 1 222 ? -8.381 10.281 28.312 1.00 44.66 222 ILE A N 1
ATOM 1761 C CA . ILE A 1 222 ? -7.365 10.953 29.126 1.00 44.66 222 ILE A CA 1
ATOM 1762 C C . ILE A 1 222 ? -7.520 10.512 30.589 1.00 44.66 222 ILE A C 1
ATOM 1764 O O . ILE A 1 222 ? -8.485 10.872 31.252 1.00 44.66 222 ILE A O 1
ATOM 1768 N N . GLY A 1 223 ? -6.561 9.728 31.094 1.00 46.94 223 GLY A N 1
ATOM 1769 C CA . GLY A 1 223 ? -6.511 9.279 32.496 1.00 46.94 223 GLY A CA 1
ATOM 1770 C C . GLY A 1 223 ? -6.503 7.763 32.699 1.00 46.94 223 GLY A C 1
ATOM 1771 O O . GLY A 1 223 ? -6.376 7.309 33.835 1.00 46.94 223 GLY A O 1
ATOM 1772 N N . TYR A 1 224 ? -6.597 6.981 31.623 1.00 49.59 224 TYR A N 1
ATOM 1773 C CA . TYR A 1 224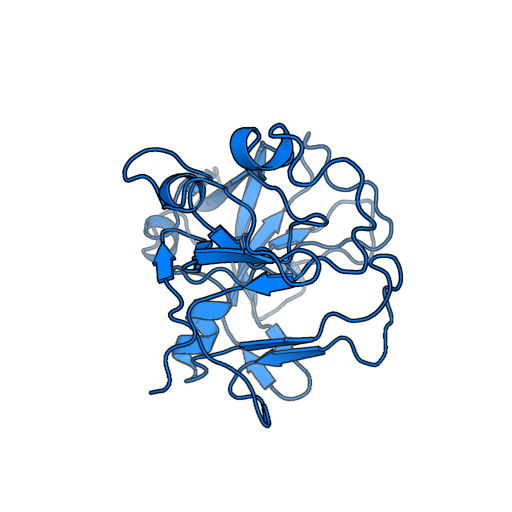 ? -6.594 5.523 31.693 1.00 49.59 224 TYR A CA 1
ATOM 1774 C C . TYR A 1 224 ? -5.299 4.914 31.172 1.00 49.59 224 TYR A C 1
ATOM 1776 O O . TYR A 1 224 ? -4.651 5.439 30.267 1.00 49.59 224 TYR A O 1
ATOM 1784 N N . ASP A 1 225 ? -4.952 3.772 31.756 1.00 47.53 225 ASP A N 1
ATOM 1785 C CA . ASP A 1 225 ? -3.883 2.917 31.274 1.00 47.53 225 ASP A CA 1
ATOM 1786 C C . ASP A 1 225 ? -4.247 2.369 29.884 1.00 47.53 225 ASP A C 1
ATOM 1788 O O . ASP A 1 225 ? -5.184 1.576 29.725 1.00 47.53 225 ASP A O 1
ATOM 1792 N N . LEU A 1 226 ? -3.520 2.835 28.867 1.00 52.38 226 LEU A N 1
ATOM 1793 C CA . LEU A 1 226 ? -3.716 2.456 27.467 1.00 52.38 226 LEU A CA 1
ATOM 1794 C C . LEU A 1 226 ? -3.443 0.963 27.220 1.00 52.38 226 LEU A C 1
ATOM 1796 O O . LEU A 1 226 ? -3.809 0.464 26.156 1.00 52.38 226 LEU A O 1
ATOM 1800 N N . GLU A 1 227 ? -2.874 0.236 28.190 1.00 49.28 227 GLU A N 1
ATOM 1801 C CA . GLU A 1 227 ? -2.685 -1.219 28.123 1.00 49.28 227 GLU A CA 1
ATOM 1802 C C . GLU A 1 227 ? -4.004 -2.000 27.954 1.00 49.28 227 GLU A C 1
ATOM 1804 O O . GLU A 1 227 ? -3.994 -3.113 27.431 1.00 49.28 227 GLU A O 1
ATOM 1809 N N . ASN A 1 228 ? -5.154 -1.415 28.323 1.00 47.12 228 ASN A N 1
ATOM 1810 C CA . ASN A 1 228 ? -6.470 -2.063 28.226 1.00 47.12 228 ASN A CA 1
ATOM 1811 C C . ASN A 1 228 ? -7.374 -1.522 27.105 1.00 47.12 228 ASN A C 1
ATOM 1813 O O . ASN A 1 228 ? -8.562 -1.860 27.065 1.00 47.12 228 ASN A O 1
ATOM 1817 N N . LEU A 1 229 ? -6.855 -0.693 26.194 1.00 48.66 229 LEU A N 1
ATOM 1818 C CA . LEU A 1 229 ? -7.649 -0.166 25.084 1.00 48.66 229 LEU A CA 1
ATOM 1819 C C . LEU A 1 229 ? -8.072 -1.310 24.145 1.00 48.66 229 LEU A C 1
ATOM 1821 O O . LEU A 1 229 ? -7.233 -1.953 23.512 1.00 48.66 229 LEU A O 1
ATOM 1825 N N . ARG A 1 230 ? -9.382 -1.548 24.012 1.00 51.34 230 ARG A N 1
ATOM 1826 C CA . ARG A 1 230 ? -9.931 -2.496 23.033 1.00 51.34 230 ARG A CA 1
ATOM 1827 C C . ARG A 1 230 ? -10.769 -1.748 22.005 1.00 51.34 230 ARG A C 1
ATOM 1829 O O . ARG A 1 230 ? -11.762 -1.099 22.332 1.00 51.34 230 ARG A O 1
ATOM 1836 N N . LEU A 1 231 ? -10.376 -1.858 20.741 1.00 55.97 231 LEU A N 1
ATOM 1837 C CA . LEU A 1 231 ? -11.187 -1.380 19.625 1.00 55.97 231 LEU A CA 1
ATOM 1838 C C . LEU A 1 231 ? -12.271 -2.425 19.346 1.00 55.97 231 LEU A C 1
ATOM 1840 O O . LEU A 1 231 ? -11.954 -3.574 19.040 1.00 55.97 231 LEU A O 1
ATOM 1844 N N . SER A 1 232 ? -13.541 -2.040 19.489 1.00 39.19 232 SER A N 1
ATOM 1845 C CA . SER A 1 232 ? -14.671 -2.905 19.154 1.00 39.19 232 SER A CA 1
ATOM 1846 C C . SER A 1 232 ? -15.173 -2.577 17.757 1.00 39.19 232 SER A C 1
ATOM 1848 O O . SER A 1 232 ? -15.384 -1.416 17.399 1.00 39.19 232 SER A O 1
ATOM 1850 N N . MET A 1 233 ? -15.365 -3.617 16.958 1.00 47.56 233 MET A N 1
ATOM 1851 C CA . MET A 1 233 ? -15.818 -3.513 15.580 1.00 47.56 233 MET A CA 1
ATOM 1852 C C . MET A 1 233 ? -17.013 -4.433 15.373 1.00 47.56 233 MET A C 1
ATOM 1854 O O . MET A 1 233 ? -17.073 -5.507 15.975 1.00 47.56 233 MET A O 1
ATOM 1858 N N . THR A 1 234 ? -17.944 -4.052 14.496 1.00 37.62 234 THR A N 1
ATOM 1859 C CA . THR A 1 234 ? -19.018 -4.965 14.095 1.00 37.62 234 THR A CA 1
ATOM 1860 C C . THR A 1 234 ? -18.413 -6.081 13.264 1.00 37.62 234 THR A C 1
ATOM 1862 O O . THR A 1 234 ? -17.900 -5.868 12.159 1.00 37.62 234 THR A O 1
ATOM 1865 N N . LEU A 1 235 ? -18.467 -7.289 13.805 1.00 31.27 235 LEU A N 1
ATOM 1866 C CA . LEU A 1 235 ? -18.001 -8.479 13.124 1.00 31.27 235 LEU A CA 1
ATOM 1867 C C . LEU A 1 235 ? -19.213 -9.173 12.520 1.00 31.27 235 LEU A C 1
ATOM 1869 O O . LEU A 1 235 ? -20.114 -9.606 13.238 1.00 31.27 235 LEU A O 1
ATOM 1873 N N . TYR A 1 236 ? -19.245 -9.255 11.196 1.00 28.50 236 TYR A N 1
ATOM 1874 C CA . TYR A 1 236 ? -20.281 -9.997 10.492 1.00 28.50 236 TYR A CA 1
ATOM 1875 C C . TYR A 1 236 ? -19.760 -11.406 10.230 1.00 28.50 236 TYR A C 1
ATOM 1877 O O . TYR A 1 236 ? -18.669 -11.590 9.685 1.00 28.50 236 TYR A O 1
ATOM 1885 N N . LYS A 1 237 ? -20.547 -12.401 10.641 1.00 25.53 237 LYS A N 1
ATOM 1886 C CA . LYS A 1 237 ? -20.311 -13.805 10.315 1.00 25.53 237 LYS A CA 1
ATOM 1887 C C . LYS A 1 237 ? -20.918 -14.051 8.934 1.00 25.53 237 LYS A C 1
ATOM 1889 O O . LYS A 1 237 ? -22.138 -13.961 8.801 1.00 25.53 237 LYS A O 1
ATOM 1894 N N . PHE A 1 238 ? -20.077 -14.294 7.934 1.00 28.86 238 PHE A N 1
ATOM 1895 C CA . PHE A 1 238 ? -20.503 -14.779 6.620 1.00 28.86 238 PHE A CA 1
ATOM 1896 C C . PHE A 1 238 ? -20.257 -16.282 6.535 1.00 28.86 238 PHE A C 1
ATOM 1898 O O . PHE A 1 238 ? -19.159 -16.712 6.957 1.00 28.86 238 PHE A O 1
#

Secondary structure (DSSP, 8-state):
-BSS-SS-EEEB--TT-TTSB-GGG-TT-EEPBTTSHHHHHSTTEEE-TTSBEEEEEE-TTS-EEEEEEEEEEEEEETTEEEEEEEEEEE---S------TT--EE-B---SSSSHHHHHHHTT---EEEE--S-TT-TT-TT-EEEES----TT-----EEEETTEEEE-EEEEEETTEE----GGGTSPPSS-SS-SEEE-TT-SS----HHHHTTTTSTTS-GGGEEEEE-----

Nearest PDB structures (foldseek):
  1htr-assembly1_B  TM=6.990E-01  e=3.069E-05  Homo sapiens
  1dp5-assembly1_A  TM=6.860E-01  e=1.136E-04  Saccharomyces cerevisiae
  5n71-assembly1_A  TM=6.543E-01  e=2.125E-04  Ixodes ricinus
  1avf-assembly2_J  TM=6.358E-01  e=1.896E-04  Homo sapiens
  1fmx-assembly2_B  TM=6.687E-01  e=3.164E-04  Saccharomyces cerevisiae